Protein AF-C3UV16-F1 (afdb_monomer_lite)

Structure (mmCIF, N/CA/C/O backbone):
data_AF-C3UV16-F1
#
_entry.id   AF-C3UV16-F1
#
loop_
_atom_site.group_PDB
_atom_site.id
_atom_site.type_symbol
_atom_site.label_atom_id
_atom_site.label_alt_id
_atom_site.label_comp_id
_atom_site.label_asym_id
_atom_site.label_entity_id
_atom_site.label_seq_id
_atom_site.pdbx_PDB_ins_code
_atom_site.Cartn_x
_atom_site.Cartn_y
_atom_site.Cartn_z
_atom_site.occupancy
_atom_site.B_iso_or_equiv
_atom_site.auth_seq_id
_atom_site.auth_comp_id
_atom_site.auth_asym_id
_atom_site.auth_atom_id
_atom_site.pdbx_PDB_model_num
ATOM 1 N N . MET A 1 1 ? 0.196 22.080 -15.950 1.00 56.25 1 MET A N 1
ATOM 2 C CA . MET A 1 1 ? 1.119 21.195 -16.689 1.00 56.25 1 MET A CA 1
ATOM 3 C C . MET A 1 1 ? 0.291 19.993 -17.111 1.00 56.25 1 MET A C 1
ATOM 5 O O . MET A 1 1 ? -0.459 19.501 -16.278 1.00 56.25 1 MET A O 1
ATOM 9 N N . GLU A 1 2 ? 0.304 19.622 -18.387 1.00 81.81 2 GLU A N 1
ATOM 10 C CA . GLU A 1 2 ? -0.445 18.456 -18.877 1.00 81.81 2 GLU A CA 1
ATOM 11 C C . GLU A 1 2 ? 0.223 17.173 -18.354 1.00 81.81 2 GLU A C 1
ATOM 13 O O . GLU A 1 2 ? 1.452 17.101 -18.309 1.00 81.81 2 GLU A O 1
ATOM 18 N N . THR A 1 3 ? -0.562 16.207 -17.870 1.00 89.69 3 THR A N 1
ATOM 19 C CA . THR A 1 3 ? -0.026 14.962 -17.295 1.00 89.69 3 THR A CA 1
ATOM 20 C C . THR A 1 3 ? 0.339 13.962 -18.389 1.00 89.69 3 THR A C 1
ATOM 22 O O . THR A 1 3 ? -0.247 13.964 -19.469 1.00 89.69 3 THR A O 1
ATOM 25 N N . LEU A 1 4 ? 1.306 13.083 -18.115 1.00 94.38 4 LEU A N 1
ATOM 26 C CA . LEU A 1 4 ? 1.737 12.049 -19.059 1.00 94.38 4 LEU A CA 1
ATOM 27 C C . LEU A 1 4 ? 1.051 10.711 -18.788 1.00 94.38 4 LEU A C 1
ATOM 29 O O . LEU A 1 4 ? 0.877 10.294 -17.646 1.00 94.38 4 LEU A O 1
ATOM 33 N N . THR A 1 5 ? 0.714 9.977 -19.844 1.00 95.38 5 THR A N 1
ATOM 34 C CA . THR A 1 5 ? 0.135 8.637 -19.700 1.00 95.38 5 THR A CA 1
ATOM 35 C C . THR A 1 5 ? 1.233 7.576 -19.629 1.00 95.38 5 THR A C 1
ATOM 37 O O . THR A 1 5 ? 1.997 7.389 -20.575 1.00 95.38 5 THR A O 1
ATOM 40 N N . VAL A 1 6 ? 1.279 6.833 -18.522 1.00 96.94 6 VAL A N 1
ATOM 41 C CA . VAL A 1 6 ? 2.094 5.615 -18.398 1.00 96.94 6 VAL A CA 1
ATOM 42 C C . VAL A 1 6 ? 1.265 4.428 -18.886 1.00 96.94 6 VAL A C 1
ATOM 44 O O . VAL A 1 6 ? 0.137 4.232 -18.433 1.00 96.94 6 VAL A O 1
ATOM 47 N N . HIS A 1 7 ? 1.803 3.606 -19.786 1.00 96.75 7 HIS A N 1
ATOM 48 C CA . HIS A 1 7 ? 1.115 2.393 -20.233 1.00 96.75 7 HIS A CA 1
ATOM 49 C C . HIS A 1 7 ? 1.039 1.353 -19.107 1.00 96.75 7 HIS A C 1
ATOM 51 O O . HIS A 1 7 ? 1.941 1.251 -18.275 1.00 96.75 7 HIS A O 1
ATOM 57 N N . ALA A 1 8 ? -0.037 0.567 -19.089 1.00 98.31 8 ALA A N 1
ATOM 58 C CA . ALA A 1 8 ? -0.203 -0.493 -18.102 1.00 98.31 8 ALA A CA 1
ATOM 59 C C . ALA A 1 8 ? 0.817 -1.630 -18.329 1.00 98.31 8 ALA A C 1
ATOM 61 O O . ALA A 1 8 ? 1.112 -1.937 -19.487 1.00 98.31 8 ALA A O 1
ATOM 62 N N . PRO A 1 9 ? 1.321 -2.275 -17.261 1.00 98.50 9 PRO A N 1
ATOM 63 C CA . PRO A 1 9 ? 2.224 -3.411 -17.364 1.00 98.50 9 PRO A CA 1
ATOM 64 C C . PRO A 1 9 ? 1.592 -4.535 -18.174 1.00 98.50 9 PRO A C 1
ATOM 66 O O . PRO A 1 9 ? 0.433 -4.890 -17.939 1.00 98.50 9 PRO A O 1
ATOM 69 N N . SER A 1 10 ? 2.357 -5.093 -19.105 1.00 98.25 10 SER A N 1
ATOM 70 C CA . SER A 1 10 ? 1.964 -6.237 -19.922 1.00 98.25 10 SER A CA 1
ATOM 71 C C . SER A 1 10 ? 3.205 -7.002 -20.391 1.00 98.25 10 SER A C 1
ATOM 73 O O . SER A 1 10 ? 4.244 -6.382 -20.622 1.00 98.25 10 SER A O 1
ATOM 75 N N . PRO A 1 11 ? 3.133 -8.325 -20.620 1.00 97.44 11 PRO A N 1
ATOM 76 C CA . PRO A 1 11 ? 4.263 -9.102 -21.131 1.00 97.44 11 PRO A CA 1
ATOM 77 C C . PRO A 1 11 ? 4.886 -8.566 -22.427 1.00 97.44 11 PRO A C 1
ATOM 79 O O . PRO A 1 11 ? 6.054 -8.838 -22.683 1.00 97.44 11 PRO A O 1
ATOM 82 N N . SER A 1 12 ? 4.120 -7.841 -23.249 1.00 96.19 12 SER A N 1
ATOM 83 C CA . SER A 1 12 ? 4.586 -7.233 -24.502 1.00 96.19 12 SER A CA 1
ATOM 84 C C . SER A 1 12 ? 5.302 -5.893 -24.326 1.00 96.19 12 SER A C 1
ATOM 86 O O . SER A 1 12 ? 5.983 -5.455 -25.247 1.00 96.19 12 SER A O 1
ATOM 88 N N . THR A 1 13 ? 5.129 -5.220 -23.186 1.00 96.81 13 THR A N 1
ATOM 89 C CA . THR A 1 13 ? 5.678 -3.872 -22.940 1.00 96.81 13 THR A CA 1
ATOM 90 C C . THR A 1 13 ? 6.635 -3.813 -21.757 1.00 96.81 13 THR A C 1
ATOM 92 O O . THR A 1 13 ? 7.424 -2.877 -21.667 1.00 96.81 13 THR A O 1
ATOM 95 N N . ASN A 1 14 ? 6.562 -4.782 -20.844 1.00 97.69 14 ASN A N 1
ATOM 96 C CA . ASN A 1 14 ? 7.430 -4.843 -19.679 1.00 97.69 14 ASN A CA 1
ATOM 97 C C . ASN A 1 14 ? 8.885 -5.034 -20.103 1.00 97.69 14 ASN A C 1
ATOM 99 O O . ASN A 1 14 ? 9.201 -5.822 -20.998 1.00 97.69 14 ASN A O 1
ATOM 103 N N . LEU A 1 15 ? 9.780 -4.362 -19.387 1.00 98.19 15 LEU A N 1
ATOM 104 C CA . LEU A 1 15 ? 11.208 -4.597 -19.515 1.00 98.19 15 LEU A CA 1
ATOM 105 C C . LEU A 1 15 ? 11.568 -5.991 -18.971 1.00 98.19 15 LEU A C 1
ATOM 107 O O . LEU A 1 15 ? 10.859 -6.527 -18.110 1.00 98.19 15 LEU A O 1
ATOM 111 N N . PRO A 1 16 ? 12.695 -6.580 -19.415 1.00 97.06 16 PRO A N 1
ATOM 112 C CA . PRO A 1 16 ? 13.133 -7.892 -18.936 1.00 97.06 16 PRO A CA 1
ATOM 113 C C . PRO A 1 16 ? 13.337 -7.960 -17.416 1.00 97.06 16 PRO A C 1
ATOM 115 O O . PRO A 1 16 ? 13.213 -9.036 -16.827 1.00 97.06 16 PRO A O 1
ATOM 118 N N . SER A 1 17 ? 13.651 -6.825 -16.784 1.00 97.38 17 SER A N 1
ATOM 119 C CA . SER A 1 17 ? 13.908 -6.718 -15.351 1.00 97.38 17 SER A CA 1
ATOM 120 C C . SER A 1 17 ? 13.529 -5.347 -14.778 1.00 97.38 17 SER A C 1
ATOM 122 O O . SER A 1 17 ? 13.407 -4.351 -15.498 1.00 97.38 17 SER A O 1
ATOM 124 N N . TYR A 1 18 ? 13.375 -5.295 -13.450 1.00 98.00 18 TYR A N 1
ATOM 125 C CA . TYR A 1 18 ? 13.249 -4.049 -12.690 1.00 98.00 18 TYR A CA 1
ATOM 126 C C . TYR A 1 18 ? 14.411 -3.098 -13.018 1.00 98.00 18 TYR A C 1
ATOM 128 O O . TYR A 1 18 ? 15.564 -3.524 -13.105 1.00 98.00 18 TYR A O 1
ATOM 136 N N . GLY A 1 19 ? 14.102 -1.816 -13.222 1.00 96.31 19 GLY A N 1
ATOM 137 C CA . GLY A 1 19 ? 15.091 -0.777 -13.522 1.00 96.31 19 GLY A CA 1
ATOM 138 C C . GLY A 1 19 ? 15.877 -1.009 -14.815 1.00 96.31 19 GLY A C 1
ATOM 139 O O . GLY A 1 19 ? 16.970 -0.464 -14.964 1.00 96.31 19 GLY A O 1
ATOM 140 N N . ASN A 1 20 ? 15.362 -1.849 -15.724 1.00 96.50 20 ASN A N 1
ATOM 141 C CA . ASN A 1 20 ? 16.065 -2.316 -16.923 1.00 96.50 20 ASN A CA 1
ATOM 142 C C . ASN A 1 20 ? 17.423 -2.988 -16.619 1.00 96.50 20 ASN A C 1
ATOM 144 O O . ASN A 1 20 ? 18.331 -2.968 -17.446 1.00 96.50 20 ASN A O 1
ATOM 148 N N . GLY A 1 21 ? 17.619 -3.487 -15.394 1.00 95.50 21 GLY A N 1
ATOM 149 C CA . GLY A 1 21 ? 18.901 -4.004 -14.913 1.00 95.50 21 GLY A CA 1
ATOM 150 C C . GLY A 1 21 ? 19.961 -2.938 -14.606 1.00 95.50 21 GLY A C 1
ATOM 151 O O . GLY A 1 21 ? 21.020 -3.284 -14.093 1.00 95.50 21 GLY A O 1
ATOM 152 N N . ALA A 1 22 ? 19.690 -1.652 -14.857 1.00 94.50 22 ALA A N 1
ATOM 153 C CA . ALA A 1 22 ? 20.601 -0.556 -14.514 1.00 94.50 22 ALA A CA 1
ATOM 154 C C . ALA A 1 22 ? 20.619 -0.257 -13.005 1.00 94.50 22 ALA A C 1
ATOM 156 O O . ALA A 1 22 ? 21.593 0.278 -12.480 1.00 94.50 22 ALA A O 1
ATOM 157 N N . PHE A 1 23 ? 19.536 -0.598 -12.308 1.00 97.19 23 PHE A N 1
ATOM 158 C CA . PHE A 1 23 ? 19.432 -0.556 -10.856 1.00 97.19 23 PHE A CA 1
ATOM 159 C C . PHE A 1 23 ? 18.457 -1.630 -10.373 1.00 97.19 23 PHE A C 1
ATOM 161 O O . PHE A 1 23 ? 17.579 -2.075 -11.111 1.00 97.19 23 PHE A O 1
ATOM 168 N N . SER A 1 24 ? 18.593 -2.028 -9.112 1.00 97.12 24 SER A N 1
ATOM 169 C CA . SER A 1 24 ? 17.719 -3.000 -8.458 1.00 97.12 24 SER A CA 1
ATOM 170 C C . SER A 1 24 ? 17.224 -2.467 -7.119 1.00 97.12 2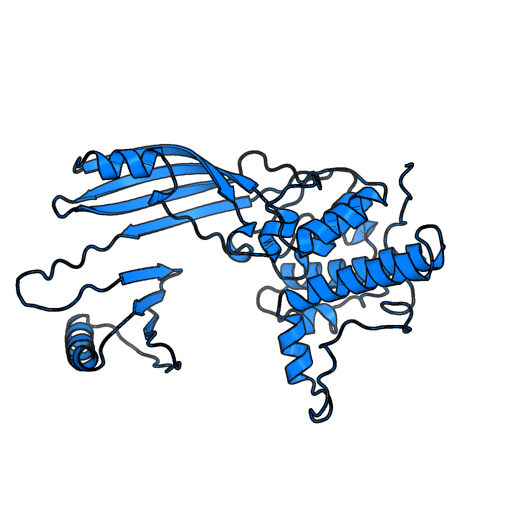4 SER A C 1
ATOM 172 O O . SER A 1 24 ? 17.828 -1.571 -6.521 1.00 97.12 24 SER A O 1
ATOM 174 N N . LEU A 1 25 ? 16.136 -3.044 -6.617 1.00 97.94 25 LEU A N 1
ATOM 175 C CA . LEU A 1 25 ? 15.696 -2.805 -5.251 1.00 97.94 25 LEU A CA 1
ATOM 176 C C . LEU A 1 25 ? 16.490 -3.713 -4.303 1.00 97.94 25 LEU A C 1
ATOM 178 O O . LEU A 1 25 ? 16.396 -4.933 -4.389 1.00 97.94 25 LEU A O 1
ATOM 182 N N . SER A 1 26 ? 17.301 -3.124 -3.427 1.00 97.00 26 SER A N 1
ATOM 183 C CA . SER A 1 26 ? 18.098 -3.845 -2.431 1.00 97.00 26 SER A CA 1
ATOM 184 C C . SER A 1 26 ? 18.344 -2.964 -1.207 1.00 97.00 26 SER A C 1
ATOM 186 O O . SER A 1 26 ? 18.074 -1.761 -1.238 1.00 97.00 26 SER A O 1
ATOM 188 N N . ALA A 1 27 ? 18.858 -3.570 -0.137 1.00 95.00 27 ALA A N 1
ATOM 189 C CA . ALA A 1 27 ? 19.275 -2.850 1.057 1.00 95.00 27 ALA A CA 1
ATOM 190 C C . ALA A 1 27 ? 20.383 -1.827 0.727 1.00 95.00 27 ALA A C 1
ATOM 192 O O . ALA A 1 27 ? 21.184 -2.062 -0.184 1.00 95.00 27 ALA A O 1
ATOM 193 N N . PRO A 1 28 ? 20.441 -0.697 1.454 1.00 91.94 28 PRO A N 1
ATOM 194 C CA . PRO A 1 28 ? 21.435 0.338 1.204 1.00 91.94 28 PRO A CA 1
ATOM 195 C C . PRO A 1 28 ? 22.858 -0.177 1.439 1.00 91.94 28 PRO A C 1
ATOM 197 O O . PRO A 1 28 ? 23.097 -1.037 2.289 1.00 91.94 28 PRO A O 1
ATOM 200 N N . HIS A 1 29 ? 23.815 0.396 0.710 1.00 90.44 29 HIS A N 1
ATOM 201 C CA . HIS A 1 29 ? 25.231 0.189 0.990 1.00 90.44 29 HIS A CA 1
ATOM 202 C C . HIS A 1 29 ? 25.591 0.783 2.360 1.00 90.44 29 HIS A C 1
ATOM 204 O O . HIS A 1 29 ? 25.229 1.922 2.658 1.00 90.44 29 HIS A O 1
ATOM 210 N N . VAL A 1 30 ? 26.326 0.021 3.172 1.00 90.69 30 VAL A N 1
ATOM 211 C CA . VAL A 1 30 ? 26.842 0.462 4.472 1.00 90.69 30 VAL A CA 1
ATOM 212 C C . VAL A 1 30 ? 28.372 0.507 4.382 1.00 90.69 30 VAL A C 1
ATOM 214 O O . VAL A 1 30 ? 28.999 -0.553 4.354 1.00 90.69 30 VAL A O 1
ATOM 217 N N . PRO A 1 31 ? 28.988 1.702 4.303 1.00 87.50 31 PRO A N 1
ATOM 218 C CA . PRO A 1 31 ? 30.439 1.825 4.215 1.00 87.50 31 PRO A CA 1
ATOM 219 C C . PRO A 1 31 ? 31.136 1.173 5.413 1.00 87.50 31 PRO A C 1
ATOM 221 O O . PRO A 1 31 ? 30.748 1.397 6.558 1.00 87.50 31 PRO A O 1
ATOM 224 N N . GLY A 1 32 ? 32.169 0.374 5.145 1.00 87.12 32 GLY A N 1
ATOM 225 C CA . GLY A 1 32 ? 32.931 -0.331 6.181 1.00 87.12 32 GLY A CA 1
ATOM 226 C C . GLY A 1 32 ? 32.255 -1.584 6.749 1.00 87.12 32 GLY A C 1
ATOM 227 O O . GLY A 1 32 ? 32.827 -2.210 7.636 1.00 87.12 32 GLY A O 1
ATOM 228 N N . ALA A 1 33 ? 31.075 -1.967 6.252 1.00 86.25 33 ALA A N 1
ATOM 229 C CA . ALA A 1 33 ? 30.497 -3.275 6.536 1.00 86.25 33 ALA A CA 1
ATOM 230 C C . ALA A 1 33 ? 31.059 -4.352 5.593 1.00 86.25 33 ALA A C 1
ATOM 232 O O . ALA A 1 33 ? 31.441 -4.066 4.455 1.00 86.25 33 ALA A O 1
ATOM 233 N N . ASP A 1 34 ? 31.047 -5.596 6.072 1.00 83.88 34 ASP A N 1
ATOM 234 C CA . ASP A 1 34 ? 31.268 -6.802 5.271 1.00 83.88 34 ASP A CA 1
ATOM 235 C C . ASP A 1 34 ? 30.285 -6.895 4.080 1.00 83.88 34 ASP A C 1
ATOM 237 O O . ASP A 1 34 ? 29.291 -6.156 4.032 1.00 83.88 34 ASP A O 1
ATOM 241 N N . PRO A 1 35 ? 30.521 -7.800 3.104 1.00 91.62 35 PRO A N 1
ATOM 242 C CA . PRO A 1 35 ? 29.638 -7.967 1.954 1.00 91.62 35 PRO A CA 1
ATOM 243 C C . PRO A 1 35 ? 28.159 -8.084 2.337 1.00 91.62 35 PRO A C 1
ATOM 245 O O . PRO A 1 35 ? 27.798 -8.744 3.312 1.00 91.62 35 PRO A O 1
ATOM 248 N N . LEU A 1 36 ? 27.284 -7.468 1.538 1.00 91.50 36 LEU A N 1
ATOM 249 C CA . LEU A 1 36 ? 25.848 -7.471 1.799 1.00 91.50 36 LEU A CA 1
ATOM 250 C C . LEU A 1 36 ? 25.286 -8.900 1.748 1.00 91.50 36 LEU A C 1
ATOM 252 O O . LEU A 1 36 ? 25.244 -9.529 0.691 1.00 91.50 36 LEU A O 1
ATOM 256 N N . LEU A 1 37 ? 24.817 -9.395 2.894 1.00 92.88 37 LEU A N 1
ATOM 257 C CA . LEU A 1 37 ? 24.259 -10.740 3.027 1.00 92.88 37 LEU A CA 1
ATOM 258 C C . LEU A 1 37 ? 22.741 -10.758 2.810 1.00 92.88 37 LEU A C 1
ATOM 260 O O . LEU A 1 37 ? 22.030 -9.806 3.144 1.00 92.88 37 LEU A O 1
ATOM 264 N N . VAL A 1 38 ? 22.223 -11.896 2.337 1.00 92.50 38 VAL A N 1
ATOM 265 C CA . VAL A 1 38 ? 20.790 -12.090 2.047 1.00 92.50 38 VAL A CA 1
ATOM 266 C C . VAL A 1 38 ? 19.887 -11.786 3.246 1.00 92.50 38 VAL A C 1
ATOM 268 O O . VAL A 1 38 ? 18.821 -11.211 3.066 1.00 92.50 38 VAL A O 1
ATOM 271 N N . GLN A 1 39 ? 20.324 -12.070 4.478 1.00 90.81 39 GLN A N 1
ATOM 272 C CA . GLN A 1 39 ? 19.549 -11.793 5.694 1.00 90.81 39 GLN A CA 1
ATOM 273 C C . GLN A 1 39 ? 19.260 -10.291 5.888 1.00 90.81 39 GLN A C 1
ATOM 275 O O . GLN A 1 39 ? 18.186 -9.912 6.371 1.00 90.81 39 GLN A O 1
ATOM 280 N N . VAL A 1 40 ? 20.205 -9.429 5.498 1.00 93.62 40 VAL A N 1
ATOM 281 C CA . VAL A 1 40 ? 20.043 -7.968 5.551 1.00 93.62 40 VAL A CA 1
ATOM 282 C C . VAL A 1 40 ? 19.025 -7.527 4.504 1.00 93.62 40 VAL A C 1
ATOM 284 O O . VAL A 1 40 ? 18.098 -6.780 4.817 1.00 93.62 40 VAL A O 1
ATOM 287 N N . VAL A 1 41 ? 19.144 -8.053 3.281 1.00 95.38 41 VAL A N 1
ATOM 288 C CA . VAL A 1 41 ? 18.211 -7.768 2.182 1.00 95.38 41 VAL A CA 1
ATOM 289 C C . VAL A 1 41 ? 16.800 -8.244 2.531 1.00 95.38 41 VAL A C 1
ATOM 291 O O . VAL A 1 41 ? 15.846 -7.486 2.401 1.00 95.38 41 VAL A O 1
ATOM 294 N N . TYR A 1 42 ? 16.658 -9.453 3.067 1.00 94.94 42 TYR A N 1
ATOM 295 C CA . TYR A 1 42 ? 15.375 -10.012 3.487 1.00 94.94 42 TYR A CA 1
ATOM 296 C C . TYR A 1 42 ? 14.664 -9.103 4.501 1.00 94.94 42 TYR A C 1
ATOM 298 O O . TYR A 1 42 ? 13.491 -8.764 4.343 1.00 94.94 42 TYR A O 1
ATOM 306 N N . SER A 1 43 ? 15.403 -8.628 5.508 1.00 95.38 43 SER A N 1
ATOM 307 C CA . SER A 1 43 ? 14.881 -7.713 6.531 1.00 95.38 43 SER A CA 1
ATOM 308 C C . SER A 1 43 ? 14.508 -6.344 5.952 1.00 95.38 43 SER A C 1
ATOM 310 O O . SER A 1 43 ? 13.500 -5.757 6.346 1.00 95.38 43 SER A O 1
ATOM 312 N N . PHE A 1 44 ? 15.285 -5.845 4.986 1.00 97.44 44 PHE A N 1
ATOM 313 C CA . PHE A 1 44 ? 14.979 -4.611 4.266 1.00 97.44 44 PHE A CA 1
ATOM 314 C C . PHE A 1 44 ? 13.650 -4.714 3.506 1.00 97.44 44 PHE A C 1
ATOM 316 O O . PHE A 1 44 ? 12.809 -3.825 3.655 1.00 97.44 44 PHE A O 1
ATOM 323 N N . PHE A 1 45 ? 13.421 -5.812 2.776 1.00 97.88 45 PHE A N 1
ATOM 324 C CA . PHE A 1 45 ? 12.169 -6.054 2.047 1.00 97.88 45 PHE A CA 1
ATOM 325 C C . PHE A 1 45 ? 10.948 -6.163 2.969 1.00 97.88 45 PHE A C 1
ATOM 327 O O . PHE A 1 45 ? 9.843 -5.841 2.550 1.00 97.88 45 PHE A O 1
ATOM 334 N N . GLN A 1 46 ? 11.127 -6.549 4.233 1.00 96.50 46 GLN A N 1
ATOM 335 C CA . GLN A 1 46 ? 10.042 -6.576 5.217 1.00 96.50 46 GLN A CA 1
ATOM 336 C C . GLN A 1 46 ? 9.746 -5.196 5.841 1.00 96.50 46 GLN A C 1
ATOM 338 O O . GLN A 1 46 ? 8.765 -5.038 6.571 1.00 96.50 46 GLN A O 1
ATOM 343 N N . SER A 1 47 ? 10.589 -4.193 5.579 1.00 95.94 47 SER A N 1
ATOM 344 C CA . SER A 1 47 ? 10.511 -2.864 6.188 1.00 95.94 47 SER A CA 1
ATOM 345 C C . SER A 1 47 ? 9.880 -1.824 5.252 1.00 95.94 47 SER A C 1
ATOM 347 O O . SER A 1 47 ? 10.016 -1.934 4.034 1.00 95.94 47 SER A O 1
ATOM 349 N N . PRO A 1 48 ? 9.278 -0.740 5.782 1.00 95.56 48 PRO A N 1
ATOM 350 C CA . PRO A 1 48 ? 8.769 0.360 4.957 1.00 95.56 48 PRO A CA 1
ATOM 351 C C . PRO A 1 48 ? 9.821 1.042 4.069 1.00 95.56 48 PRO A C 1
ATOM 353 O O . PRO A 1 48 ? 9.466 1.676 3.075 1.00 95.56 48 PRO A O 1
ATOM 356 N N . ASN A 1 49 ? 11.110 0.899 4.400 1.00 95.88 49 ASN A N 1
ATOM 357 C CA . ASN A 1 49 ? 12.203 1.503 3.639 1.00 95.88 49 ASN A CA 1
ATOM 358 C C . ASN A 1 49 ? 12.284 0.961 2.209 1.00 95.88 49 ASN A C 1
ATOM 360 O O . ASN A 1 49 ? 12.716 1.692 1.326 1.00 95.88 49 ASN A O 1
ATOM 364 N N . MET A 1 50 ? 11.836 -0.274 1.951 1.00 97.69 50 MET A N 1
ATOM 365 C CA . MET A 1 50 ? 11.824 -0.817 0.588 1.00 97.69 50 MET A CA 1
ATOM 366 C C . MET A 1 50 ? 10.853 -0.066 -0.328 1.00 97.69 50 MET A C 1
ATOM 368 O O . MET A 1 50 ? 11.176 0.202 -1.484 1.00 97.69 50 MET A O 1
ATOM 372 N N . CYS A 1 51 ? 9.699 0.345 0.206 1.00 97.75 51 CYS A N 1
ATOM 373 C CA . CYS A 1 51 ? 8.709 1.115 -0.538 1.00 97.75 51 CYS A CA 1
ATOM 374 C C . CYS A 1 51 ? 9.237 2.516 -0.834 1.00 97.75 51 CYS A C 1
ATOM 376 O O . CYS A 1 51 ? 9.139 2.987 -1.965 1.00 97.75 51 CYS A O 1
ATOM 378 N N . LEU A 1 52 ? 9.820 3.166 0.178 1.00 96.31 52 LEU A N 1
ATOM 379 C CA . LEU A 1 52 ? 10.426 4.482 0.011 1.00 96.31 52 LEU A CA 1
ATOM 380 C C . LEU A 1 52 ? 11.562 4.437 -1.015 1.00 96.31 52 LEU A C 1
ATOM 382 O O . LEU A 1 52 ? 11.565 5.234 -1.941 1.00 96.31 52 LEU A O 1
ATOM 386 N N . GLN A 1 53 ? 12.473 3.468 -0.899 1.00 97.56 53 GLN A N 1
ATOM 387 C CA . GLN A 1 53 ? 13.609 3.322 -1.806 1.00 97.56 53 GLN A CA 1
ATOM 388 C C . GLN A 1 53 ? 13.165 3.136 -3.261 1.00 97.56 53 GLN A C 1
ATOM 390 O O . GLN A 1 53 ? 13.737 3.757 -4.153 1.00 97.56 53 GLN A O 1
ATOM 395 N N . ALA A 1 54 ? 12.154 2.302 -3.516 1.00 98.25 54 ALA A N 1
ATOM 396 C CA . ALA A 1 54 ? 11.649 2.090 -4.869 1.00 98.25 54 ALA A CA 1
ATOM 397 C C . ALA A 1 54 ? 11.047 3.368 -5.467 1.00 98.25 54 ALA A C 1
ATOM 399 O O . ALA A 1 54 ? 11.311 3.697 -6.622 1.00 98.25 54 ALA A O 1
ATOM 400 N N . LEU A 1 55 ? 10.285 4.119 -4.672 1.00 97.19 55 LEU A N 1
ATOM 401 C CA . LEU A 1 55 ? 9.731 5.402 -5.093 1.00 97.19 55 LEU A CA 1
ATOM 402 C C . LEU A 1 55 ? 10.822 6.455 -5.341 1.00 97.19 55 LEU A C 1
ATOM 404 O O . LEU A 1 55 ? 10.805 7.119 -6.375 1.00 97.19 55 LEU A O 1
ATOM 408 N N . THR A 1 56 ? 11.811 6.555 -4.449 1.00 96.69 56 THR A N 1
ATOM 409 C CA . THR A 1 56 ? 12.974 7.436 -4.619 1.00 96.69 56 THR A CA 1
ATOM 410 C C . THR A 1 56 ? 13.741 7.101 -5.895 1.00 96.69 56 THR A C 1
ATOM 412 O O . THR A 1 56 ? 14.068 8.004 -6.655 1.00 96.69 56 THR A O 1
ATOM 415 N N . GLN A 1 57 ? 13.950 5.816 -6.201 1.00 97.94 57 GLN A N 1
ATOM 416 C CA . GLN A 1 57 ? 14.587 5.398 -7.454 1.00 97.94 57 GLN A CA 1
ATOM 417 C C . GLN A 1 57 ? 13.805 5.851 -8.694 1.00 97.94 57 GLN A C 1
ATOM 419 O O . GLN A 1 57 ? 14.423 6.253 -9.679 1.00 97.94 57 GLN A O 1
ATOM 424 N N . LEU A 1 58 ? 12.467 5.805 -8.666 1.00 97.56 58 LEU A N 1
ATOM 425 C CA . LEU A 1 58 ? 11.646 6.314 -9.769 1.00 97.56 58 LEU A CA 1
ATOM 426 C C . LEU A 1 58 ? 11.795 7.831 -9.922 1.00 97.56 58 LEU A C 1
ATOM 428 O O . LEU A 1 58 ? 12.022 8.307 -11.032 1.00 97.56 58 LEU A O 1
ATOM 432 N N . GLU A 1 59 ? 11.713 8.584 -8.824 1.00 96.44 59 GLU A N 1
ATOM 433 C CA . GLU A 1 59 ? 11.891 10.041 -8.837 1.00 96.44 59 GLU A CA 1
ATOM 434 C C . GLU A 1 59 ? 13.287 10.454 -9.321 1.00 96.44 59 GLU A C 1
ATOM 436 O O . GLU A 1 59 ? 13.407 11.331 -10.179 1.00 96.44 59 GLU A O 1
ATOM 441 N N . ASP A 1 60 ? 14.338 9.797 -8.831 1.00 97.50 60 ASP A N 1
ATOM 442 C CA . ASP A 1 60 ? 15.720 10.057 -9.235 1.00 97.50 60 ASP A CA 1
ATOM 443 C C . ASP A 1 60 ? 15.935 9.742 -10.718 1.00 97.50 60 ASP A C 1
ATOM 445 O O . ASP A 1 60 ? 16.576 10.515 -11.438 1.00 97.50 60 ASP A O 1
ATOM 449 N N . TYR A 1 61 ? 15.363 8.636 -11.204 1.00 97.69 61 TYR A N 1
ATOM 450 C CA . TYR A 1 61 ? 15.443 8.276 -12.616 1.00 97.69 61 TYR A CA 1
ATOM 451 C C . TYR A 1 61 ? 14.720 9.304 -13.493 1.00 97.69 61 TYR A C 1
ATOM 453 O O . TYR A 1 61 ? 15.286 9.763 -14.485 1.00 97.69 61 TYR A O 1
ATOM 461 N N . ILE A 1 62 ? 13.513 9.732 -13.102 1.00 96.88 62 ILE A N 1
ATOM 462 C CA . ILE A 1 62 ? 12.761 10.795 -13.785 1.00 96.88 62 ILE A CA 1
ATOM 463 C C . ILE A 1 62 ? 13.573 12.093 -13.816 1.00 96.88 62 ILE A C 1
ATOM 465 O O . ILE A 1 62 ? 13.701 12.715 -14.871 1.00 96.88 62 ILE A O 1
ATOM 469 N N . LYS A 1 63 ? 14.154 12.494 -12.681 1.00 96.62 63 LYS A N 1
ATOM 470 C CA . LYS A 1 63 ? 14.956 13.717 -12.566 1.00 96.62 63 LYS A CA 1
ATOM 471 C C . LYS A 1 63 ? 16.184 13.686 -13.475 1.00 96.62 63 LYS A C 1
ATOM 473 O O . LYS A 1 63 ? 16.538 14.708 -14.054 1.00 96.62 63 LYS A O 1
ATOM 478 N N . LYS A 1 64 ? 16.829 12.525 -13.604 1.00 97.50 64 LYS A N 1
ATOM 479 C CA . LYS A 1 64 ? 18.044 12.351 -14.408 1.00 97.50 64 LYS A CA 1
ATOM 480 C C . LYS A 1 64 ? 17.767 12.193 -15.905 1.00 97.50 64 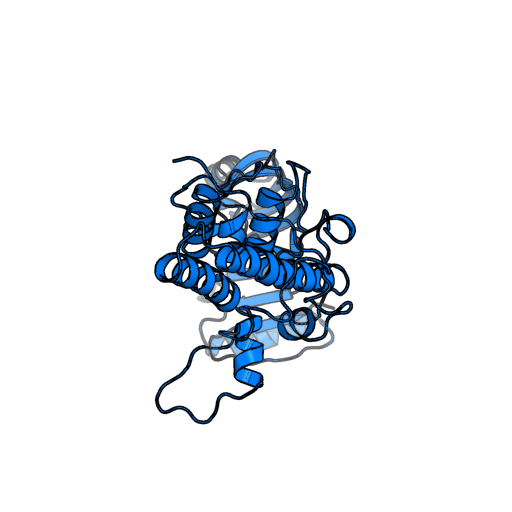LYS A C 1
ATOM 482 O O . LYS A 1 64 ? 18.544 12.691 -16.714 1.00 97.50 64 LYS A O 1
ATOM 487 N N . HIS A 1 65 ? 16.706 11.481 -16.276 1.00 97.06 65 HIS A N 1
ATOM 488 C CA . HIS A 1 65 ? 16.463 11.045 -17.657 1.00 97.06 65 HIS A CA 1
ATOM 489 C C . HIS A 1 65 ? 15.268 11.725 -18.336 1.00 97.06 65 HIS A C 1
ATOM 491 O O . HIS A 1 65 ? 15.068 11.538 -19.537 1.00 97.06 65 HIS A O 1
ATOM 497 N N . GLY A 1 66 ? 14.501 12.524 -17.592 1.00 96.00 66 GLY A N 1
ATOM 498 C CA . GLY A 1 66 ? 13.308 13.215 -18.066 1.00 96.00 66 GLY A CA 1
ATOM 499 C C . GLY A 1 66 ? 12.046 12.356 -17.968 1.00 96.00 66 GLY A C 1
ATOM 500 O O . GLY A 1 66 ? 12.056 11.154 -18.242 1.00 96.00 66 GLY A O 1
ATOM 501 N N . VAL A 1 67 ? 10.932 12.997 -17.599 1.00 93.88 67 VAL A N 1
ATOM 502 C CA . VAL A 1 67 ? 9.629 12.344 -17.373 1.00 93.88 67 VAL A CA 1
ATOM 503 C C . VAL A 1 67 ? 8.955 11.859 -18.667 1.00 93.88 67 VAL A C 1
ATOM 505 O O . VAL A 1 67 ? 8.221 10.877 -18.647 1.00 93.88 67 VAL A O 1
ATOM 508 N N . SER A 1 68 ? 9.237 12.505 -19.803 1.00 94.44 68 SER A N 1
ATOM 509 C CA . SER A 1 68 ? 8.684 12.164 -21.123 1.00 94.44 68 SER A CA 1
ATOM 510 C C . SER A 1 68 ? 9.513 11.138 -21.902 1.00 94.44 68 SER A C 1
ATOM 512 O O . SER A 1 68 ? 9.110 10.725 -22.989 1.00 94.44 68 SER A O 1
ATOM 514 N N . ASN A 1 69 ? 10.666 10.714 -21.375 1.00 97.00 69 ASN A N 1
ATOM 515 C CA . ASN A 1 69 ? 11.504 9.715 -22.028 1.00 97.00 69 ASN A CA 1
ATOM 516 C C . ASN A 1 69 ? 10.765 8.357 -22.072 1.00 97.00 69 ASN A C 1
ATOM 518 O O . ASN A 1 69 ? 10.351 7.863 -21.018 1.00 97.00 69 ASN A O 1
ATOM 522 N N . PRO A 1 70 ? 10.620 7.714 -23.250 1.00 97.12 70 PRO A N 1
ATOM 523 C CA . PRO A 1 70 ? 9.924 6.433 -23.370 1.00 97.12 70 PRO A CA 1
ATOM 524 C C . PRO A 1 70 ? 10.461 5.340 -22.438 1.00 97.12 70 PRO A C 1
ATOM 526 O O . PRO A 1 70 ? 9.677 4.569 -21.883 1.00 97.12 70 PRO A O 1
ATOM 529 N N . LEU A 1 71 ? 11.779 5.299 -22.209 1.00 97.56 71 LEU A N 1
ATOM 530 C CA . LEU A 1 71 ? 12.390 4.338 -21.291 1.00 97.56 71 LEU A CA 1
ATOM 531 C C . LEU A 1 71 ? 12.023 4.636 -19.832 1.00 97.56 71 LEU A C 1
ATOM 533 O O . LEU A 1 71 ? 11.759 3.706 -19.074 1.00 97.56 71 LEU A O 1
ATOM 537 N N . THR A 1 72 ? 11.933 5.913 -19.443 1.00 97.81 72 THR A N 1
ATOM 538 C CA . THR A 1 72 ? 11.439 6.309 -18.113 1.00 97.81 72 THR A CA 1
ATOM 539 C C . THR A 1 72 ? 10.023 5.776 -17.891 1.00 97.81 72 THR A C 1
ATOM 541 O O . THR A 1 72 ? 9.759 5.150 -16.867 1.00 97.81 72 THR A O 1
ATOM 544 N N . LEU A 1 73 ? 9.125 5.936 -18.870 1.00 97.88 73 LEU A N 1
ATOM 545 C CA . LEU A 1 73 ? 7.747 5.434 -18.785 1.00 97.88 73 LEU A CA 1
ATOM 546 C C . LEU A 1 73 ? 7.690 3.897 -18.704 1.00 97.88 73 LEU A C 1
ATOM 548 O O . LEU A 1 73 ? 6.898 3.355 -17.932 1.00 97.88 73 LEU A O 1
ATOM 552 N N . GLN A 1 74 ? 8.542 3.186 -19.453 1.00 97.81 74 GLN A N 1
ATOM 553 C CA . GLN A 1 74 ? 8.658 1.721 -19.379 1.00 97.81 74 GLN A CA 1
ATOM 554 C C . GLN A 1 74 ? 9.209 1.238 -18.034 1.00 97.81 74 GLN A C 1
ATOM 556 O O . GLN A 1 74 ? 8.717 0.242 -17.500 1.00 97.81 74 GLN A O 1
ATOM 561 N N . ILE A 1 75 ? 10.189 1.940 -17.458 1.00 98.38 75 ILE A N 1
ATOM 562 C CA . ILE A 1 75 ? 10.729 1.638 -16.126 1.00 98.38 75 ILE A CA 1
ATOM 563 C C . ILE A 1 75 ? 9.661 1.851 -15.059 1.00 98.38 75 ILE A C 1
ATOM 565 O O . ILE A 1 75 ? 9.482 0.978 -14.217 1.00 98.38 75 ILE A O 1
ATOM 569 N N . ILE A 1 76 ? 8.913 2.956 -15.111 1.00 98.31 76 ILE A N 1
ATOM 570 C CA . ILE A 1 76 ? 7.807 3.203 -14.176 1.00 98.31 76 ILE A CA 1
ATOM 571 C C . ILE A 1 76 ? 6.774 2.081 -14.281 1.00 98.31 76 ILE A C 1
ATOM 573 O O . ILE A 1 76 ? 6.434 1.475 -13.267 1.00 98.31 76 ILE A O 1
ATOM 577 N N . SER A 1 77 ? 6.320 1.766 -15.500 1.00 98.62 77 SER A N 1
ATOM 578 C CA . SER A 1 77 ? 5.354 0.689 -15.731 1.00 98.62 77 SER A CA 1
ATOM 579 C C . SER A 1 77 ? 5.864 -0.641 -15.169 1.00 98.62 77 SER A C 1
ATOM 581 O O . SER A 1 77 ? 5.243 -1.233 -14.284 1.00 98.62 77 SER A O 1
ATOM 583 N N . THR A 1 78 ? 7.059 -1.062 -15.588 1.00 98.69 78 THR A N 1
ATOM 584 C CA . THR A 1 78 ? 7.647 -2.346 -15.189 1.00 98.69 78 THR A CA 1
ATOM 585 C C . THR A 1 78 ? 7.853 -2.422 -13.679 1.00 98.69 78 THR A C 1
ATOM 587 O O . THR A 1 78 ? 7.410 -3.381 -13.052 1.00 98.69 78 THR A O 1
ATOM 590 N N . ASN A 1 79 ? 8.476 -1.412 -13.068 1.00 98.69 79 ASN A N 1
ATOM 591 C CA . ASN A 1 79 ? 8.790 -1.420 -11.642 1.00 98.69 79 ASN A CA 1
ATOM 592 C C . ASN A 1 79 ? 7.519 -1.483 -10.793 1.00 98.69 79 ASN A C 1
ATOM 594 O O . ASN A 1 79 ? 7.445 -2.296 -9.878 1.00 98.69 79 ASN A O 1
ATOM 598 N N . ILE A 1 80 ? 6.491 -0.696 -11.120 1.00 98.69 80 ILE A N 1
ATOM 599 C CA . ILE A 1 80 ? 5.197 -0.775 -10.430 1.00 98.69 80 ILE A CA 1
ATOM 600 C C . ILE A 1 80 ? 4.561 -2.165 -10.635 1.00 98.69 80 ILE A C 1
ATOM 602 O O . ILE A 1 80 ? 4.003 -2.731 -9.695 1.00 98.69 80 ILE A O 1
ATOM 606 N N . GLY A 1 81 ? 4.710 -2.769 -11.820 1.00 98.69 81 GLY A N 1
ATOM 607 C CA . GLY A 1 81 ? 4.281 -4.144 -12.100 1.00 98.69 81 GLY A CA 1
ATOM 608 C C . GLY A 1 81 ? 4.897 -5.194 -11.163 1.00 98.69 81 GLY A C 1
ATOM 609 O O . GLY A 1 81 ? 4.185 -6.091 -10.707 1.00 98.69 81 GLY A O 1
ATOM 610 N N . TYR A 1 82 ? 6.176 -5.052 -10.789 1.00 98.75 82 TYR A N 1
ATOM 611 C CA . TYR A 1 82 ? 6.818 -5.922 -9.787 1.00 98.75 82 TYR A CA 1
ATOM 612 C C . TYR A 1 82 ? 6.108 -5.840 -8.430 1.00 98.75 82 TYR A C 1
ATOM 614 O O . TYR A 1 82 ? 5.839 -6.870 -7.808 1.00 98.75 82 TYR A O 1
ATOM 622 N N . PHE A 1 83 ? 5.749 -4.631 -7.993 1.00 98.81 83 PHE A N 1
ATOM 623 C CA . PHE A 1 83 ? 5.016 -4.419 -6.745 1.00 98.81 83 PHE A CA 1
ATOM 624 C C . PHE A 1 83 ? 3.602 -4.995 -6.796 1.00 98.81 83 PHE A C 1
ATOM 626 O O . PHE A 1 83 ? 3.180 -5.636 -5.836 1.00 98.81 83 PHE A O 1
ATOM 633 N N . CYS A 1 84 ? 2.889 -4.842 -7.915 1.00 98.75 84 CYS A N 1
ATOM 634 C CA . CYS A 1 84 ? 1.582 -5.472 -8.084 1.00 98.75 84 CYS A CA 1
ATOM 635 C C . CYS A 1 84 ? 1.665 -7.004 -8.044 1.00 98.75 84 CYS A C 1
ATOM 637 O O . CYS A 1 84 ? 0.816 -7.647 -7.426 1.00 98.75 84 CYS A O 1
ATOM 639 N N . ASN A 1 85 ? 2.691 -7.598 -8.662 1.00 98.75 85 ASN A N 1
ATOM 640 C CA . ASN A 1 85 ? 2.895 -9.044 -8.617 1.00 98.75 85 ASN A CA 1
ATOM 641 C C . ASN A 1 85 ? 3.196 -9.531 -7.191 1.00 98.75 85 ASN A C 1
ATOM 643 O O . ASN A 1 85 ? 2.614 -10.521 -6.747 1.00 98.75 85 ASN A O 1
ATOM 647 N N . ALA A 1 86 ? 4.061 -8.822 -6.462 1.00 98.69 86 ALA A N 1
ATOM 648 C CA . ALA A 1 86 ? 4.390 -9.147 -5.077 1.00 98.69 86 ALA A CA 1
ATOM 649 C C . ALA A 1 86 ? 3.162 -9.036 -4.160 1.00 98.69 86 ALA A C 1
ATOM 651 O O . ALA A 1 86 ? 2.858 -9.964 -3.413 1.00 98.69 86 ALA A O 1
ATOM 652 N N . ASP A 1 87 ? 2.401 -7.944 -4.266 1.00 98.62 87 ASP A N 1
ATOM 653 C CA . ASP A 1 87 ? 1.202 -7.723 -3.454 1.00 98.62 87 ASP A CA 1
ATOM 654 C C . ASP A 1 87 ? 0.117 -8.767 -3.730 1.00 98.62 87 ASP A C 1
ATOM 656 O O . ASP A 1 87 ? -0.464 -9.314 -2.795 1.00 98.62 87 ASP A O 1
ATOM 660 N N . ARG A 1 88 ? -0.074 -9.145 -5.002 1.00 98.38 88 ARG A N 1
ATOM 661 C CA . ARG A 1 88 ? -0.947 -10.262 -5.383 1.00 98.38 88 ARG A CA 1
ATOM 662 C C . ARG A 1 88 ? -0.567 -11.549 -4.654 1.00 98.38 88 ARG A C 1
ATOM 664 O O . ARG A 1 88 ? -1.443 -12.238 -4.141 1.00 98.38 88 ARG A O 1
ATOM 671 N N . ASN A 1 89 ? 0.722 -11.874 -4.579 1.00 98.19 89 ASN A N 1
ATOM 672 C CA . ASN A 1 89 ? 1.182 -13.073 -3.876 1.00 98.19 89 ASN A CA 1
ATOM 673 C C . ASN A 1 89 ? 0.988 -12.959 -2.358 1.00 98.19 89 ASN A C 1
ATOM 675 O O . ASN A 1 89 ? 0.608 -13.942 -1.733 1.00 98.19 89 ASN A O 1
ATOM 679 N N . LEU A 1 90 ? 1.152 -11.769 -1.773 1.00 97.31 90 LEU A N 1
ATOM 680 C CA . LEU A 1 90 ? 0.856 -11.527 -0.355 1.00 97.31 90 LEU A CA 1
ATOM 681 C C . LEU A 1 90 ? -0.637 -11.674 -0.027 1.00 97.31 90 LEU A C 1
ATOM 683 O O . LEU A 1 90 ? -0.979 -12.123 1.065 1.00 97.31 90 LEU A O 1
ATOM 687 N N . VAL A 1 91 ? -1.530 -11.323 -0.959 1.00 95.62 91 VAL A N 1
ATOM 688 C CA . VAL A 1 91 ? -2.974 -11.560 -0.803 1.00 95.62 91 VAL A CA 1
ATOM 689 C C . VAL A 1 91 ? -3.307 -13.047 -0.935 1.00 95.62 91 VAL A C 1
ATOM 691 O O . VAL A 1 91 ? -4.071 -13.574 -0.130 1.00 95.62 91 VAL A O 1
ATOM 694 N N . LEU A 1 92 ? -2.747 -13.729 -1.939 1.00 95.56 92 LEU A N 1
ATOM 695 C CA . LEU A 1 92 ? -3.030 -15.144 -2.212 1.00 95.56 92 LEU A CA 1
ATOM 696 C C . LEU A 1 92 ? -2.411 -16.097 -1.182 1.00 95.56 92 LEU A C 1
ATOM 698 O O . LEU A 1 92 ? -2.944 -17.183 -0.958 1.00 95.56 92 LEU A O 1
ATOM 702 N N . HIS A 1 93 ? -1.308 -15.699 -0.548 1.00 95.94 93 HIS A N 1
ATOM 703 C CA . HIS A 1 93 ? -0.554 -16.528 0.388 1.00 95.94 93 HIS A CA 1
ATOM 704 C C . HIS A 1 93 ? -0.282 -15.773 1.699 1.00 95.94 93 HIS A C 1
ATOM 706 O O . HIS A 1 93 ? 0.848 -15.352 1.954 1.00 95.94 93 HIS A O 1
ATOM 712 N N . PRO A 1 94 ? -1.297 -15.589 2.563 1.00 93.06 94 PRO A N 1
ATOM 713 C CA . PRO A 1 94 ? -1.106 -14.913 3.840 1.00 93.06 94 PRO A CA 1
ATOM 714 C C . PRO A 1 94 ? -0.002 -15.574 4.681 1.00 93.06 94 PRO A C 1
ATOM 716 O O . PRO A 1 94 ? 0.011 -16.790 4.856 1.00 93.06 94 PRO A O 1
ATOM 719 N N . GLY A 1 95 ? 0.910 -14.764 5.225 1.00 91.50 95 GLY A N 1
ATOM 720 C CA . GLY A 1 95 ? 1.991 -15.216 6.110 1.00 91.50 95 GLY A CA 1
ATOM 721 C C . GLY A 1 95 ? 3.351 -15.429 5.440 1.00 91.50 95 GLY A C 1
ATOM 722 O O . GLY A 1 95 ? 4.343 -15.543 6.159 1.00 91.50 95 GLY A O 1
ATOM 723 N N . ILE A 1 96 ? 3.437 -15.423 4.103 1.00 96.50 96 ILE A N 1
ATOM 724 C CA . ILE A 1 96 ? 4.742 -15.397 3.423 1.00 96.50 96 ILE A CA 1
ATOM 725 C C . ILE A 1 96 ? 5.430 -14.042 3.623 1.00 96.50 96 ILE A C 1
ATOM 727 O O . ILE A 1 96 ? 4.776 -13.019 3.855 1.00 96.50 96 ILE A O 1
ATOM 731 N N . SER A 1 97 ? 6.757 -14.023 3.514 1.00 97.81 97 SER A N 1
ATOM 732 C CA . SER A 1 97 ? 7.508 -12.775 3.601 1.00 97.81 97 SER A CA 1
ATOM 733 C C . SER A 1 97 ? 7.367 -11.932 2.338 1.00 97.81 97 SER A C 1
ATOM 735 O O . SER A 1 97 ? 7.090 -12.433 1.245 1.00 97.81 97 SER A O 1
ATOM 737 N N . VAL A 1 98 ? 7.619 -10.631 2.476 1.00 98.00 98 VAL A N 1
ATOM 738 C CA . VAL A 1 98 ? 7.644 -9.719 1.324 1.00 98.00 98 VAL A CA 1
ATOM 739 C C . VAL A 1 98 ? 8.788 -10.073 0.376 1.00 98.00 98 VAL A C 1
ATOM 741 O O . VAL A 1 98 ? 8.626 -9.971 -0.837 1.00 98.00 98 VAL A O 1
ATOM 744 N N . TYR A 1 99 ? 9.928 -10.527 0.907 1.00 98.31 99 TYR A N 1
ATOM 745 C CA . TYR A 1 99 ? 11.063 -10.948 0.089 1.00 98.31 99 TYR A CA 1
ATOM 746 C C . TYR A 1 99 ? 10.684 -12.125 -0.818 1.00 98.31 99 TYR A C 1
ATOM 748 O O . TYR A 1 99 ? 10.924 -12.059 -2.024 1.00 98.31 99 TYR A O 1
ATOM 756 N N . ASP A 1 100 ? 10.027 -13.149 -0.270 1.00 98.00 100 ASP A N 1
ATOM 757 C CA . ASP A 1 100 ? 9.633 -14.333 -1.039 1.00 98.00 100 ASP A CA 1
ATOM 758 C C . ASP A 1 100 ? 8.557 -13.999 -2.072 1.00 98.00 100 ASP A C 1
ATOM 760 O O . ASP A 1 100 ? 8.661 -14.393 -3.235 1.00 98.00 100 ASP A O 1
ATOM 764 N N . ALA A 1 101 ? 7.559 -13.203 -1.672 1.00 98.31 101 ALA A N 1
ATOM 765 C CA . ALA A 1 101 ? 6.511 -12.724 -2.566 1.00 98.31 101 ALA A CA 1
ATOM 766 C C . ALA A 1 101 ? 7.068 -11.881 -3.726 1.00 98.31 101 ALA A C 1
ATOM 768 O O . ALA A 1 101 ? 6.519 -11.905 -4.825 1.00 98.31 101 ALA A O 1
ATOM 769 N N . TYR A 1 102 ? 8.149 -11.133 -3.500 1.00 98.50 102 TYR A N 1
ATOM 770 C CA . TYR A 1 102 ? 8.755 -10.278 -4.517 1.00 98.50 102 TYR A CA 1
ATOM 771 C C . TYR A 1 102 ? 9.670 -11.050 -5.480 1.00 98.50 102 TYR A C 1
ATOM 773 O O . TYR A 1 102 ? 9.656 -10.782 -6.681 1.00 98.50 102 TYR A O 1
ATOM 781 N N . HIS A 1 103 ? 10.452 -12.014 -4.981 1.00 98.12 103 HIS A N 1
ATOM 782 C CA . HIS A 1 103 ? 11.501 -12.677 -5.771 1.00 98.12 103 HIS A CA 1
ATOM 783 C C . HIS A 1 103 ? 11.092 -14.035 -6.350 1.00 98.12 103 HIS A C 1
ATOM 785 O O . HIS A 1 103 ? 11.559 -14.392 -7.430 1.00 98.12 103 HIS A O 1
ATOM 791 N N . PHE A 1 104 ? 10.228 -14.790 -5.666 1.00 97.62 104 PHE A N 1
ATOM 792 C CA . PHE A 1 104 ? 9.924 -16.189 -6.010 1.00 97.62 104 PHE A CA 1
ATOM 793 C C . PHE A 1 104 ? 8.466 -16.421 -6.423 1.00 97.62 104 PHE A C 1
ATOM 795 O O . PHE A 1 104 ? 8.030 -17.562 -6.589 1.00 97.62 104 PHE A O 1
ATOM 802 N N . ALA A 1 105 ? 7.711 -15.340 -6.621 1.00 96.75 105 ALA A N 1
ATOM 803 C CA . ALA A 1 105 ? 6.337 -15.384 -7.093 1.00 96.75 105 ALA A CA 1
ATOM 804 C C . ALA A 1 105 ? 6.179 -16.083 -8.451 1.00 96.75 105 ALA A C 1
ATOM 806 O O . ALA A 1 105 ? 7.026 -15.989 -9.345 1.00 96.75 105 ALA A O 1
ATOM 807 N N . LYS A 1 106 ? 5.015 -16.719 -8.628 1.00 92.44 106 LYS A N 1
ATOM 808 C CA . LYS A 1 106 ? 4.537 -17.212 -9.923 1.00 92.44 106 LYS A CA 1
ATOM 809 C C . LYS A 1 106 ? 3.233 -16.487 -10.308 1.00 92.44 106 LYS A C 1
ATOM 811 O O . LYS A 1 106 ? 2.313 -16.424 -9.490 1.00 92.44 106 LYS A O 1
ATOM 816 N N . PRO A 1 107 ? 3.109 -15.970 -11.545 1.00 95.25 107 PRO A N 1
ATOM 817 C CA . PRO A 1 107 ? 4.131 -15.936 -12.595 1.00 95.25 107 PRO A CA 1
ATOM 818 C C . PRO A 1 107 ? 5.280 -14.965 -12.264 1.00 95.25 107 PRO A C 1
ATOM 820 O O . PRO A 1 107 ? 5.199 -14.183 -11.314 1.00 95.25 107 PRO A O 1
ATOM 823 N N . ALA A 1 108 ? 6.352 -15.031 -13.061 1.00 97.31 108 ALA A N 1
ATOM 824 C CA . ALA A 1 108 ? 7.486 -14.120 -12.933 1.00 97.31 108 ALA A CA 1
ATOM 825 C C . ALA A 1 108 ? 7.025 -12.652 -13.059 1.00 97.31 108 ALA A C 1
ATOM 827 O O . ALA A 1 108 ? 6.186 -12.358 -13.914 1.00 97.31 108 ALA A O 1
ATOM 828 N N . PRO A 1 109 ? 7.586 -11.716 -12.276 1.00 97.31 109 PRO A N 1
ATOM 829 C CA . PRO A 1 109 ? 7.119 -10.328 -12.240 1.00 97.31 109 PRO A CA 1
ATOM 830 C C . PRO A 1 109 ? 7.250 -9.589 -13.583 1.00 97.31 109 PRO A C 1
ATOM 832 O O . PRO A 1 109 ? 6.394 -8.773 -13.909 1.00 97.31 109 PRO A O 1
ATOM 835 N N . SER A 1 110 ? 8.236 -9.927 -14.422 1.00 96.81 110 SER A N 1
ATOM 836 C CA . SER A 1 110 ? 8.354 -9.374 -15.784 1.00 96.81 110 SER A CA 1
ATOM 837 C C . SER A 1 110 ? 7.202 -9.786 -16.714 1.00 96.81 110 SER A C 1
ATOM 839 O O . SER A 1 110 ? 6.954 -9.141 -17.730 1.00 96.81 110 SER A O 1
ATOM 841 N N . ARG A 1 111 ? 6.441 -10.828 -16.360 1.00 97.81 111 ARG A N 1
ATOM 842 C CA . ARG A 1 111 ? 5.242 -11.288 -17.078 1.00 97.81 111 ARG A CA 1
ATOM 843 C C . ARG A 1 111 ? 3.944 -10.722 -16.496 1.00 97.81 111 ARG A C 1
ATOM 845 O O . ARG A 1 111 ? 2.874 -11.161 -16.907 1.00 97.81 111 ARG A O 1
ATOM 852 N N . TYR A 1 112 ? 4.012 -9.797 -15.541 1.00 98.56 112 TYR A N 1
ATOM 853 C CA . TYR A 1 112 ? 2.812 -9.233 -14.936 1.00 98.56 112 TYR A CA 1
ATOM 854 C C . TYR A 1 112 ? 1.987 -8.453 -15.972 1.00 98.56 112 TYR A C 1
ATOM 856 O O . TYR A 1 112 ? 2.499 -7.547 -16.632 1.00 98.56 112 TYR A O 1
ATOM 864 N N . ASP A 1 113 ? 0.708 -8.805 -16.099 1.00 98.62 113 ASP A N 1
ATOM 865 C CA . ASP A 1 113 ? -0.274 -8.099 -16.920 1.00 98.62 113 ASP A CA 1
ATOM 866 C C . ASP A 1 113 ? -1.319 -7.450 -16.016 1.00 98.62 113 ASP A C 1
ATOM 868 O O . ASP A 1 113 ? -2.150 -8.128 -15.411 1.00 98.62 113 ASP A O 1
ATOM 872 N N . TYR A 1 114 ? -1.322 -6.123 -15.941 1.00 98.69 114 TYR A N 1
ATOM 873 C CA . TYR A 1 114 ? -2.275 -5.418 -15.095 1.00 98.69 114 TYR A CA 1
ATOM 874 C C . TYR A 1 114 ? -3.725 -5.681 -15.516 1.00 98.69 114 TYR A C 1
ATOM 876 O O . TYR A 1 114 ? -4.602 -5.802 -14.660 1.00 98.69 114 TYR A O 1
ATOM 884 N N . ARG A 1 115 ? -4.014 -5.784 -16.818 1.00 97.69 115 ARG A N 1
ATOM 885 C CA . ARG A 1 115 ? -5.398 -5.893 -17.301 1.00 97.69 115 ARG A CA 1
ATOM 886 C C . ARG A 1 115 ? -6.040 -7.214 -16.890 1.00 97.69 115 ARG A C 1
ATOM 888 O O . ARG A 1 115 ? -7.201 -7.195 -16.490 1.00 97.69 115 ARG A O 1
ATOM 895 N N . SER A 1 116 ? -5.286 -8.312 -16.904 1.00 97.38 116 SER A N 1
ATOM 896 C CA . SER A 1 116 ? -5.782 -9.637 -16.511 1.00 97.38 116 SER A CA 1
ATOM 897 C C . SER A 1 116 ? -5.485 -10.025 -15.057 1.00 97.38 116 SER A C 1
ATOM 899 O O . SER A 1 116 ? -6.203 -10.853 -14.499 1.00 97.38 116 SER A O 1
ATOM 901 N N . MET A 1 117 ? -4.466 -9.438 -14.415 1.00 98.25 117 MET A N 1
ATOM 902 C CA . MET A 1 117 ? -3.997 -9.876 -13.092 1.00 98.25 117 MET A CA 1
ATOM 903 C C . MET A 1 117 ? -4.267 -8.895 -11.943 1.00 98.25 117 MET A C 1
ATOM 905 O O . MET A 1 117 ? -4.032 -9.269 -10.790 1.00 98.25 117 MET A O 1
ATOM 909 N N . ASN A 1 118 ? -4.745 -7.668 -12.203 1.00 97.56 118 ASN A N 1
ATOM 910 C CA . ASN A 1 118 ? -5.026 -6.714 -11.122 1.00 97.56 118 ASN A CA 1
ATOM 911 C C . ASN A 1 118 ? -6.056 -7.270 -10.125 1.00 97.56 118 ASN A C 1
ATOM 913 O O . ASN A 1 118 ? -7.099 -7.800 -10.506 1.00 97.56 118 ASN A O 1
ATOM 917 N N . MET A 1 119 ? -5.785 -7.096 -8.831 1.00 96.31 119 MET A N 1
ATOM 918 C CA . MET A 1 119 ? -6.685 -7.523 -7.761 1.00 96.31 119 MET A CA 1
ATOM 919 C C . MET A 1 119 ? -7.523 -6.356 -7.247 1.00 96.31 119 MET A C 1
ATOM 921 O O . MET A 1 119 ? -7.073 -5.213 -7.201 1.00 96.31 119 MET A O 1
ATOM 925 N N . LYS A 1 120 ? -8.767 -6.633 -6.842 1.00 94.62 120 LYS A N 1
ATOM 926 C CA . LYS A 1 120 ? -9.586 -5.654 -6.106 1.00 94.62 120 LYS A CA 1
ATOM 927 C C . LYS A 1 120 ? -9.116 -5.480 -4.664 1.00 94.62 120 LYS A C 1
ATOM 929 O O . LYS A 1 120 ? -9.313 -4.419 -4.088 1.00 94.62 120 LYS A O 1
ATOM 934 N N . GLN A 1 121 ? -8.522 -6.516 -4.086 1.00 94.38 121 GLN A N 1
ATOM 935 C CA . GLN A 1 121 ? -7.993 -6.496 -2.731 1.00 94.38 121 GLN A CA 1
ATOM 936 C C . GLN A 1 121 ? -6.489 -6.224 -2.760 1.00 94.38 121 GLN A C 1
ATOM 938 O O . GLN A 1 121 ? -5.768 -6.883 -3.505 1.00 94.38 121 GLN A O 1
ATOM 943 N N . MET A 1 122 ? -6.043 -5.290 -1.926 1.00 95.19 122 MET A N 1
ATOM 944 C CA . MET A 1 122 ? -4.636 -5.026 -1.635 1.00 95.19 122 MET A CA 1
ATOM 945 C C . MET A 1 122 ? -4.228 -5.710 -0.330 1.00 95.19 122 MET A C 1
ATOM 947 O O . MET A 1 122 ? -5.058 -5.919 0.565 1.00 95.19 122 MET A O 1
ATOM 951 N N . SER A 1 123 ? -2.945 -6.048 -0.202 1.00 95.19 123 SER A N 1
ATOM 952 C CA . SER A 1 123 ? -2.455 -6.809 0.949 1.00 95.19 123 SER A CA 1
ATOM 953 C C . SER A 1 123 ? -2.453 -6.012 2.254 1.00 95.19 123 SER A C 1
ATOM 955 O O . SER A 1 123 ? -2.654 -6.606 3.306 1.00 95.19 123 SER A O 1
ATOM 957 N N . GLY A 1 124 ? -2.241 -4.692 2.214 1.00 92.75 124 GLY A N 1
ATOM 958 C CA . GLY A 1 124 ? -1.998 -3.849 3.393 1.00 92.75 124 GLY A CA 1
ATOM 959 C C . GLY A 1 124 ? -0.531 -3.828 3.855 1.00 92.75 124 GLY A C 1
ATOM 960 O O . GLY A 1 124 ? -0.179 -3.046 4.735 1.00 92.75 124 GLY A O 1
ATOM 961 N N . ASN A 1 125 ? 0.339 -4.639 3.241 1.00 95.56 125 ASN A N 1
ATOM 962 C CA . ASN A 1 125 ? 1.769 -4.717 3.543 1.00 95.56 125 ASN A CA 1
ATOM 963 C C . ASN A 1 125 ? 2.560 -3.554 2.903 1.00 95.56 125 ASN A C 1
ATOM 965 O O . ASN A 1 125 ? 1.991 -2.702 2.218 1.00 95.56 125 ASN A O 1
ATOM 969 N N . VAL A 1 126 ? 3.885 -3.530 3.086 1.00 96.44 126 VAL A N 1
ATOM 970 C CA . VAL A 1 126 ? 4.794 -2.465 2.614 1.00 96.44 126 VAL A CA 1
ATOM 971 C C . VAL A 1 126 ? 4.769 -2.239 1.095 1.00 96.44 126 VAL A C 1
ATOM 973 O O . VAL A 1 126 ? 5.169 -1.176 0.643 1.00 96.44 126 VAL A O 1
ATOM 976 N N . THR A 1 127 ? 4.256 -3.182 0.303 1.00 98.00 127 THR A N 1
ATOM 977 C CA . THR A 1 127 ? 4.055 -3.061 -1.154 1.00 98.00 127 THR A CA 1
ATOM 978 C C . THR A 1 127 ? 2.840 -2.214 -1.544 1.00 98.00 127 THR A C 1
ATOM 980 O O . THR A 1 127 ? 2.797 -1.654 -2.640 1.00 98.00 127 THR A O 1
ATOM 983 N N . THR A 1 128 ? 1.860 -2.097 -0.646 1.00 96.44 128 THR A N 1
ATOM 984 C CA . THR A 1 128 ? 0.537 -1.511 -0.916 1.00 96.44 128 THR A CA 1
ATOM 985 C C . THR A 1 128 ? 0.575 -0.075 -1.444 1.00 96.44 128 THR A C 1
ATOM 987 O O . THR A 1 128 ? -0.182 0.204 -2.367 1.00 96.44 128 THR A O 1
ATOM 990 N N . PRO A 1 129 ? 1.427 0.850 -0.953 1.00 95.50 129 PRO A N 1
ATOM 991 C CA . PRO A 1 129 ? 1.401 2.233 -1.435 1.00 95.50 129 PRO A CA 1
ATOM 992 C C . PRO A 1 129 ? 1.713 2.360 -2.936 1.00 95.50 129 PRO A C 1
ATOM 994 O O . PRO A 1 129 ? 1.072 3.137 -3.640 1.00 95.50 129 PRO A O 1
ATOM 997 N N . ILE A 1 130 ? 2.641 1.550 -3.457 1.00 97.69 130 ILE A N 1
ATOM 998 C CA . ILE A 1 130 ? 2.968 1.532 -4.893 1.00 97.69 130 ILE A CA 1
ATOM 999 C C . ILE A 1 130 ? 1.854 0.851 -5.701 1.00 97.69 130 ILE A C 1
ATOM 1001 O O . ILE A 1 130 ? 1.522 1.289 -6.801 1.00 97.69 130 ILE A O 1
ATOM 1005 N N . VAL A 1 131 ? 1.211 -0.181 -5.150 1.00 98.19 131 VAL A N 1
ATOM 1006 C CA . VAL A 1 131 ? 0.031 -0.800 -5.780 1.00 98.19 131 VAL A CA 1
ATOM 1007 C C . VAL A 1 131 ? -1.157 0.160 -5.812 1.00 98.19 131 VAL A C 1
ATOM 1009 O O . VAL A 1 131 ? -1.889 0.210 -6.801 1.00 98.19 131 VAL A O 1
ATOM 1012 N N . ALA A 1 132 ? -1.308 0.994 -4.786 1.00 95.06 132 ALA A N 1
ATOM 1013 C CA . ALA A 1 132 ? -2.327 2.026 -4.753 1.00 95.06 132 ALA A CA 1
ATOM 1014 C C . ALA A 1 132 ? -2.116 3.057 -5.882 1.00 95.06 132 ALA A C 1
ATOM 1016 O O . ALA A 1 132 ? -3.088 3.445 -6.537 1.00 95.06 132 ALA A O 1
ATOM 1017 N N . LEU A 1 133 ? -0.860 3.421 -6.183 1.00 95.38 133 LEU A N 1
ATOM 1018 C CA . LEU A 1 133 ? -0.486 4.199 -7.375 1.00 95.38 133 LEU A CA 1
ATOM 1019 C C . LEU A 1 133 ? -0.816 3.469 -8.681 1.00 95.38 133 LEU A C 1
ATOM 1021 O O . LEU A 1 133 ? -1.387 4.070 -9.586 1.00 95.38 133 LEU A O 1
ATOM 1025 N N . ALA A 1 134 ? -0.556 2.165 -8.775 1.00 97.81 134 ALA A N 1
ATOM 1026 C CA . ALA A 1 134 ? -0.928 1.376 -9.953 1.00 97.81 134 ALA A CA 1
ATOM 1027 C C . ALA A 1 134 ? -2.439 1.435 -10.249 1.00 97.81 134 ALA A C 1
ATOM 1029 O O . ALA A 1 134 ? -2.867 1.524 -11.401 1.00 97.81 134 ALA A O 1
ATOM 1030 N N . HIS A 1 135 ? -3.274 1.391 -9.208 1.00 96.69 135 HIS A N 1
ATOM 1031 C CA . HIS A 1 135 ? -4.726 1.515 -9.344 1.00 96.69 135 HIS A CA 1
ATOM 1032 C C . HIS A 1 135 ? -5.192 2.909 -9.760 1.00 96.69 135 HIS A C 1
ATOM 1034 O O . HIS A 1 135 ? -6.184 3.010 -10.477 1.00 96.69 135 HIS A O 1
ATOM 1040 N N . TYR A 1 136 ? -4.452 3.957 -9.419 1.00 94.62 136 TYR A N 1
ATOM 1041 C CA . TYR A 1 136 ? -4.716 5.291 -9.947 1.00 94.62 136 TYR A CA 1
ATOM 1042 C C . TYR A 1 136 ? -4.400 5.393 -11.433 1.00 94.62 136 TYR A C 1
ATOM 1044 O O . TYR A 1 136 ? -5.247 5.818 -12.217 1.00 94.62 136 TYR A O 1
ATOM 1052 N N . LEU A 1 137 ? -3.206 4.945 -11.825 1.00 95.75 137 LEU A N 1
ATOM 1053 C CA . LEU A 1 137 ? -2.732 5.030 -13.206 1.00 95.75 137 LEU A CA 1
ATOM 1054 C C . LEU A 1 137 ? -3.598 4.196 -14.160 1.00 95.75 137 LEU A C 1
ATOM 1056 O O . LEU A 1 137 ? -3.906 4.628 -15.268 1.00 95.75 137 LEU A O 1
ATOM 1060 N N . TRP A 1 138 ? -4.004 2.992 -13.741 1.00 98.00 138 TRP A N 1
ATOM 1061 C CA . TRP A 1 138 ? -4.579 2.002 -14.664 1.00 98.00 138 TRP A CA 1
ATOM 1062 C C . TRP A 1 138 ? -5.911 1.400 -14.222 1.00 98.00 138 TRP A C 1
ATOM 1064 O O . TRP A 1 138 ? -6.545 0.687 -15.007 1.00 98.00 138 TRP A O 1
ATOM 1074 N N . GLY A 1 139 ? -6.356 1.672 -12.995 1.00 95.62 139 GLY A N 1
ATOM 1075 C CA . GLY A 1 139 ? -7.550 1.067 -12.401 1.00 95.62 139 GLY A CA 1
ATOM 1076 C C . GLY A 1 139 ? -8.866 1.715 -12.818 1.00 95.62 139 GLY A C 1
ATOM 1077 O O . GLY A 1 139 ? -9.918 1.187 -12.469 1.00 95.62 139 GLY A O 1
ATOM 1078 N N . ASN A 1 140 ? -8.824 2.814 -13.579 1.00 94.94 140 ASN A N 1
ATOM 1079 C CA . ASN A 1 140 ? -9.992 3.474 -14.171 1.00 94.94 140 ASN A CA 1
ATOM 1080 C C . ASN A 1 140 ? -11.095 3.854 -13.161 1.00 94.94 140 ASN A C 1
ATOM 1082 O O . ASN A 1 140 ? -12.272 3.853 -13.515 1.00 94.94 140 ASN A O 1
ATOM 1086 N N . GLY A 1 141 ? -10.731 4.183 -11.919 1.00 91.06 141 GLY A N 1
ATOM 1087 C CA . GLY A 1 141 ? -11.689 4.546 -10.869 1.00 91.06 141 GLY A CA 1
ATOM 1088 C C . GLY A 1 141 ? -12.365 3.359 -10.173 1.00 91.06 141 GLY A C 1
ATOM 1089 O O . GLY A 1 141 ? -13.248 3.562 -9.346 1.00 91.06 141 GLY A O 1
ATOM 1090 N N . ALA A 1 142 ? -11.982 2.118 -10.495 1.00 93.12 142 ALA A N 1
ATOM 1091 C CA . ALA A 1 142 ? -12.577 0.936 -9.883 1.00 93.12 142 ALA A CA 1
ATOM 1092 C C . ALA A 1 142 ? -12.232 0.832 -8.390 1.00 93.12 142 ALA A C 1
ATOM 1094 O O . ALA A 1 142 ? -11.058 0.894 -8.015 1.00 93.12 142 ALA A O 1
ATOM 1095 N N . GLU A 1 143 ? -13.260 0.599 -7.573 1.00 91.12 143 GLU A N 1
ATOM 1096 C CA . GLU A 1 143 ? -13.150 0.403 -6.127 1.00 91.12 143 GLU A CA 1
ATOM 1097 C C . GLU A 1 143 ? -12.175 -0.728 -5.768 1.00 91.12 143 GLU A C 1
ATOM 1099 O O . GLU A 1 143 ? -12.128 -1.784 -6.417 1.00 91.12 143 GLU A O 1
ATOM 1104 N N . ARG A 1 144 ? -11.400 -0.490 -4.706 1.00 92.06 144 ARG A N 1
ATOM 1105 C CA . ARG A 1 144 ? -10.465 -1.441 -4.109 1.00 92.06 144 ARG A CA 1
ATOM 1106 C C . ARG A 1 144 ? -10.796 -1.661 -2.640 1.00 92.06 144 ARG A C 1
ATOM 1108 O O . ARG A 1 144 ? -11.565 -0.932 -2.027 1.00 92.06 144 ARG A O 1
ATOM 1115 N N . SER A 1 145 ? -10.196 -2.686 -2.059 1.00 90.31 145 SER A N 1
ATOM 1116 C CA . SER A 1 145 ? -10.368 -3.019 -0.649 1.00 90.31 145 SER A CA 1
ATOM 1117 C C . SER A 1 145 ? -9.043 -3.392 -0.014 1.00 90.31 145 SER A C 1
ATOM 1119 O O . SER A 1 145 ? -8.118 -3.842 -0.688 1.00 90.31 145 SER A O 1
ATOM 1121 N N . VAL A 1 146 ? -8.952 -3.224 1.298 1.00 88.25 146 VAL A N 1
ATOM 1122 C CA . VAL A 1 146 ? -7.836 -3.730 2.093 1.00 88.25 146 VAL A CA 1
ATOM 1123 C C . VAL A 1 146 ? -8.393 -4.374 3.351 1.00 88.25 146 VAL A C 1
ATOM 1125 O O . VAL A 1 146 ? -9.346 -3.881 3.954 1.00 88.25 146 VAL A O 1
ATOM 1128 N N . ASN A 1 147 ? -7.833 -5.512 3.755 1.00 81.06 147 ASN A N 1
ATOM 1129 C CA . ASN A 1 147 ? -8.252 -6.122 5.008 1.00 81.06 147 ASN A CA 1
ATOM 1130 C C . ASN A 1 147 ? -7.707 -5.292 6.174 1.00 81.06 147 ASN A C 1
ATOM 1132 O O . ASN A 1 147 ? -6.505 -5.030 6.240 1.00 81.06 147 ASN A O 1
ATOM 1136 N N . ILE A 1 148 ? -8.565 -4.916 7.124 1.00 73.31 148 ILE A N 1
ATOM 1137 C CA . ILE A 1 148 ? -8.108 -4.125 8.264 1.00 73.31 148 ILE A CA 1
ATOM 1138 C C . ILE A 1 148 ? -7.038 -4.829 9.108 1.00 73.31 148 ILE A C 1
ATOM 1140 O O . ILE A 1 148 ? -6.151 -4.166 9.649 1.00 73.31 148 ILE A O 1
ATOM 1144 N N . ALA A 1 149 ? -7.087 -6.158 9.221 1.00 70.38 149 ALA A N 1
ATOM 1145 C CA . ALA A 1 149 ? -6.091 -6.905 9.985 1.00 70.38 149 ALA A CA 1
ATOM 1146 C C . ALA A 1 149 ? -4.661 -6.584 9.514 1.00 70.38 149 ALA A C 1
ATOM 1148 O O . ALA A 1 149 ? -3.713 -6.678 10.291 1.00 70.38 149 ALA A O 1
ATOM 1149 N N . ASN A 1 150 ? -4.530 -6.111 8.273 1.00 77.00 150 ASN A N 1
ATOM 1150 C CA . ASN A 1 150 ? -3.261 -5.858 7.625 1.00 77.00 150 ASN A CA 1
ATOM 1151 C C . ASN A 1 150 ? -2.834 -4.380 7.653 1.00 77.00 150 ASN A C 1
ATOM 1153 O O . ASN A 1 150 ? -1.689 -4.090 7.330 1.00 77.00 150 ASN A O 1
ATOM 1157 N N . ILE A 1 151 ? -3.702 -3.444 8.062 1.00 79.06 151 ILE A N 1
ATOM 1158 C CA . ILE A 1 151 ? -3.376 -1.998 8.092 1.00 79.06 151 ILE A CA 1
ATOM 1159 C C . ILE A 1 151 ? -2.976 -1.501 9.493 1.00 79.06 151 ILE A C 1
ATOM 1161 O O . ILE A 1 151 ? -2.573 -0.353 9.678 1.00 79.06 151 ILE A O 1
ATOM 1165 N N . GLY A 1 152 ? -3.071 -2.367 10.509 1.00 77.31 152 GLY A N 1
ATOM 1166 C CA . GLY A 1 152 ? -2.554 -2.095 11.851 1.00 77.31 152 GLY A CA 1
ATOM 1167 C C . GLY A 1 152 ? -3.201 -0.895 12.550 1.00 77.31 152 GLY A C 1
ATOM 1168 O O . GLY A 1 152 ? -2.495 -0.151 13.237 1.00 77.31 152 GLY A O 1
ATOM 1169 N N . LEU A 1 153 ? -4.516 -0.678 12.374 1.00 77.81 153 LEU A N 1
ATOM 1170 C CA . LEU A 1 153 ? -5.212 0.443 13.016 1.00 77.81 153 LEU A CA 1
ATOM 1171 C C . LEU A 1 153 ? -5.108 0.369 14.543 1.00 77.81 153 LEU A C 1
ATOM 1173 O O . LEU A 1 153 ? -5.542 -0.585 15.186 1.00 77.81 153 LEU A O 1
ATOM 1177 N N . LYS A 1 154 ? -4.606 1.450 15.134 1.00 79.06 154 LYS A N 1
ATOM 1178 C CA . LYS A 1 154 ? -4.563 1.671 16.580 1.00 79.06 154 LYS A CA 1
ATOM 1179 C C . LYS A 1 154 ? -5.603 2.717 16.954 1.00 79.06 154 LYS A C 1
ATOM 1181 O O . LYS A 1 154 ? -5.335 3.918 16.913 1.00 79.06 154 LYS A O 1
ATOM 1186 N N . ILE A 1 155 ? -6.801 2.256 17.308 1.00 79.19 155 ILE A N 1
ATOM 1187 C CA . ILE A 1 155 ? -7.893 3.129 17.747 1.00 79.19 155 ILE A CA 1
ATOM 1188 C C . ILE A 1 155 ? -7.791 3.353 19.255 1.00 79.19 155 ILE A C 1
ATOM 1190 O O . ILE A 1 155 ? -7.741 2.404 20.036 1.00 79.19 155 ILE A O 1
ATOM 1194 N N . SER A 1 156 ? -7.777 4.620 19.668 1.00 83.69 156 SER A N 1
ATOM 1195 C CA . SER A 1 156 ? -7.856 5.007 21.078 1.00 83.69 156 SER A CA 1
ATOM 1196 C C . SER A 1 156 ? -9.246 5.575 21.365 1.00 83.69 156 SER A C 1
ATOM 1198 O O . SER A 1 156 ? -9.565 6.642 20.835 1.00 83.69 156 SER A O 1
ATOM 1200 N N . PRO A 1 157 ? -10.071 4.937 22.218 1.00 84.94 157 PRO A N 1
ATOM 1201 C CA . PRO A 1 157 ? -11.417 5.427 22.523 1.00 84.94 157 PRO A CA 1
ATOM 1202 C C . PRO A 1 157 ? -11.406 6.830 23.137 1.00 84.94 157 PRO A C 1
ATOM 1204 O O . PRO A 1 157 ? -12.314 7.616 22.905 1.00 84.94 157 PRO A O 1
ATOM 1207 N N . MET A 1 158 ? -10.326 7.195 23.837 1.00 86.62 158 MET A N 1
ATOM 1208 C CA . MET A 1 158 ? -10.145 8.530 24.416 1.00 86.62 158 MET A CA 1
ATOM 1209 C C . MET A 1 158 ? -9.948 9.642 23.375 1.00 86.62 158 MET A C 1
ATOM 1211 O O . MET A 1 158 ? -10.075 10.816 23.720 1.00 86.62 158 MET A O 1
ATOM 1215 N N . LYS A 1 159 ? -9.640 9.298 22.116 1.00 87.25 159 LYS A N 1
ATOM 1216 C CA . LYS A 1 159 ? -9.601 10.249 20.993 1.00 87.25 159 LYS A CA 1
ATOM 1217 C C . LYS A 1 159 ? -10.965 10.405 20.302 1.00 87.25 159 LYS A C 1
ATOM 1219 O O . LYS A 1 159 ? -11.120 11.300 19.480 1.00 87.25 159 LYS A O 1
ATOM 1224 N N . ILE A 1 160 ? -11.956 9.574 20.638 1.00 90.25 160 ILE A N 1
ATOM 1225 C CA . ILE A 1 160 ? -13.312 9.641 20.084 1.00 90.25 160 ILE A CA 1
ATOM 1226 C C . ILE A 1 160 ? -14.158 10.514 21.010 1.00 90.25 160 ILE A C 1
ATOM 1228 O O . ILE A 1 160 ? -14.415 10.130 22.149 1.00 90.25 160 ILE A O 1
ATOM 1232 N N . ASN A 1 161 ? -14.597 11.682 20.528 1.00 93.25 161 ASN A N 1
ATOM 1233 C CA . ASN A 1 161 ? -15.246 12.702 21.363 1.00 93.25 161 ASN A CA 1
ATOM 1234 C C . ASN A 1 161 ? -16.426 12.154 22.178 1.00 93.25 161 ASN A C 1
ATOM 1236 O O . ASN A 1 161 ? -16.394 12.264 23.395 1.00 93.25 161 ASN A O 1
ATOM 1240 N N . GLN A 1 162 ? -17.378 11.451 21.551 1.00 93.44 162 GLN A N 1
ATOM 1241 C CA . GLN A 1 162 ? -18.529 10.887 22.273 1.00 93.44 162 GLN A CA 1
ATOM 1242 C C . GLN A 1 162 ? -18.104 9.964 23.429 1.00 93.44 162 GLN A C 1
ATOM 1244 O O . GLN A 1 162 ? -18.632 10.069 24.530 1.00 93.44 162 GLN A O 1
ATOM 1249 N N . ILE A 1 163 ? -17.131 9.076 23.203 1.00 93.25 163 ILE A N 1
ATOM 1250 C CA . ILE A 1 163 ? -16.658 8.140 24.233 1.00 93.25 163 ILE A CA 1
ATOM 1251 C C . ILE A 1 163 ? -15.915 8.894 25.341 1.00 93.25 163 ILE A C 1
ATOM 1253 O O . ILE A 1 163 ? -16.153 8.661 26.525 1.00 93.25 163 ILE A O 1
ATOM 1257 N N . LYS A 1 164 ? -15.031 9.821 24.960 1.00 93.88 164 LYS A N 1
ATOM 1258 C CA . LYS A 1 164 ? -14.275 10.681 25.877 1.00 93.88 164 LYS A CA 1
ATOM 1259 C C . LYS A 1 164 ? -15.205 11.478 26.791 1.00 93.88 164 LYS A C 1
ATOM 1261 O O . LYS A 1 164 ? -14.929 11.565 27.984 1.00 93.88 164 LYS A O 1
ATOM 1266 N N . ASP A 1 165 ? -16.278 12.038 26.247 1.00 95.44 165 ASP A N 1
ATOM 1267 C CA . ASP A 1 165 ? -17.196 12.899 26.988 1.00 95.44 165 ASP A CA 1
ATOM 1268 C C . ASP A 1 165 ? -18.036 12.086 27.988 1.00 95.44 165 ASP A C 1
ATOM 1270 O O . ASP A 1 165 ? -18.164 12.500 29.139 1.00 95.44 165 ASP A O 1
ATOM 1274 N N . ILE A 1 166 ? -18.491 10.878 27.615 1.00 94.31 166 ILE A N 1
ATOM 1275 C CA . ILE A 1 166 ? -19.165 9.949 28.545 1.00 94.31 166 ILE A CA 1
ATOM 1276 C C . ILE A 1 166 ? -18.216 9.524 29.677 1.00 94.31 166 ILE A C 1
ATOM 1278 O O . ILE A 1 166 ? -18.611 9.474 30.834 1.00 94.31 166 ILE A O 1
ATOM 1282 N N . ILE A 1 167 ? -16.945 9.244 29.377 1.00 91.81 167 ILE A N 1
ATOM 1283 C CA . ILE A 1 167 ? -15.967 8.874 30.414 1.00 91.81 167 ILE A CA 1
ATOM 1284 C C . ILE A 1 167 ? -15.690 10.052 31.357 1.00 91.81 167 ILE A C 1
ATOM 1286 O O . ILE A 1 167 ? -15.568 9.862 32.566 1.00 91.81 167 ILE A O 1
ATOM 1290 N N . LYS A 1 168 ? -15.567 11.270 30.818 1.00 92.56 168 LYS A N 1
ATOM 1291 C CA . LYS A 1 168 ? -15.232 12.467 31.601 1.00 92.56 168 LYS A CA 1
ATOM 1292 C C . LYS A 1 168 ? -16.384 12.998 32.450 1.00 92.56 168 LYS A C 1
ATOM 1294 O O . LYS A 1 168 ? -16.107 13.693 33.420 1.00 92.56 168 LYS A O 1
ATOM 1299 N N . SER A 1 169 ? -17.634 12.684 32.119 1.00 93.25 169 SER A N 1
ATOM 1300 C CA . SER A 1 169 ? -18.787 13.110 32.921 1.00 93.25 169 SER A CA 1
ATOM 1301 C C . SER A 1 169 ? -18.912 12.366 34.256 1.00 93.25 169 SER A C 1
ATOM 1303 O O . SER A 1 169 ? -19.678 12.793 35.113 1.00 93.25 169 SER A O 1
ATOM 1305 N N . GLY A 1 170 ? -18.159 11.275 34.455 1.00 90.19 170 GLY A N 1
ATOM 1306 C CA . GLY A 1 170 ? -18.165 10.504 35.702 1.00 90.19 170 GLY A CA 1
ATOM 1307 C C . GLY A 1 170 ? -19.383 9.592 35.871 1.00 90.19 170 GLY A C 1
ATOM 1308 O O . GLY A 1 170 ? -19.605 9.064 36.958 1.00 90.19 170 GLY A O 1
ATOM 1309 N N . VAL A 1 171 ? -20.172 9.392 34.812 1.00 94.06 171 VAL A N 1
ATOM 1310 C CA . VAL A 1 171 ? -21.327 8.489 34.838 1.00 94.06 171 VAL A CA 1
ATOM 1311 C C . VAL A 1 171 ? -20.891 7.023 34.922 1.00 94.06 171 VAL A C 1
ATOM 1313 O O . VAL A 1 171 ? -19.891 6.612 34.335 1.00 94.06 171 VAL A O 1
ATOM 1316 N N . VAL A 1 172 ? -21.676 6.216 35.635 1.00 95.81 172 VAL A N 1
ATOM 1317 C CA . VAL A 1 172 ? -21.472 4.769 35.805 1.00 95.81 172 VAL A CA 1
ATOM 1318 C C . VAL A 1 172 ? -22.636 4.042 35.142 1.00 95.81 172 VAL A C 1
ATOM 1320 O O . VAL A 1 172 ? -23.782 4.464 35.276 1.00 95.81 172 VAL A O 1
ATOM 1323 N N . GLY A 1 173 ? -22.356 2.956 34.421 1.00 95.00 173 GLY A N 1
ATOM 1324 C CA . GLY A 1 173 ? -23.379 2.182 33.719 1.00 95.00 173 GLY A CA 1
ATOM 1325 C C . GLY A 1 173 ? -22.981 1.797 32.299 1.00 95.00 173 GLY A C 1
ATOM 1326 O O . GLY A 1 173 ? -21.799 1.717 31.964 1.00 95.00 173 GLY A O 1
ATOM 1327 N N . THR A 1 174 ? -23.986 1.519 31.469 1.00 96.56 174 THR A N 1
ATOM 1328 C CA . THR A 1 174 ? -23.817 1.040 30.091 1.00 96.56 174 THR A CA 1
ATOM 1329 C C . THR A 1 174 ? -24.460 2.015 29.112 1.00 96.56 174 THR A C 1
ATOM 1331 O O . THR A 1 174 ? -25.636 2.339 29.246 1.00 96.56 174 THR A O 1
ATOM 1334 N N . PHE A 1 175 ? -23.694 2.458 28.115 1.00 96.56 175 PHE A N 1
ATOM 1335 C CA . PHE A 1 175 ? -24.079 3.520 27.190 1.00 96.56 175 PHE A CA 1
ATOM 1336 C C . PHE A 1 175 ? -23.912 3.067 25.734 1.00 96.56 175 PHE A C 1
ATOM 1338 O O . PHE A 1 175 ? -22.840 2.565 25.371 1.00 96.56 175 PHE A O 1
ATOM 1345 N N . PRO A 1 176 ? -24.928 3.243 24.872 1.00 96.56 176 PRO A N 1
ATOM 1346 C CA . PRO A 1 176 ? -24.769 3.034 23.441 1.00 96.56 176 PRO A CA 1
ATOM 1347 C C . PRO A 1 176 ? -23.889 4.137 22.835 1.00 96.56 176 PRO A C 1
ATOM 1349 O O . PRO A 1 176 ? -23.990 5.310 23.189 1.00 96.56 176 PRO A O 1
ATOM 1352 N N . VAL A 1 177 ? -23.033 3.757 21.891 1.00 95.06 177 VAL A N 1
ATOM 1353 C CA . VAL A 1 177 ? -22.142 4.657 21.152 1.00 95.06 177 VAL A CA 1
ATOM 1354 C C . VAL A 1 177 ? -22.385 4.436 19.668 1.00 95.06 177 VAL A C 1
ATOM 1356 O O . VAL A 1 177 ? -22.305 3.308 19.185 1.00 95.06 177 VAL A O 1
ATOM 1359 N N . SER A 1 178 ? -22.645 5.513 18.940 1.00 94.81 178 SER A N 1
ATOM 1360 C CA . SER A 1 178 ? -22.768 5.509 17.483 1.00 94.81 178 SER A CA 1
ATOM 1361 C C . SER A 1 178 ? -22.294 6.860 16.977 1.00 94.81 178 SER A C 1
ATOM 1363 O O . SER A 1 178 ? -23.042 7.837 17.007 1.00 94.81 178 SER A O 1
ATOM 1365 N N . THR A 1 179 ? -21.039 6.936 16.543 1.00 93.31 179 THR A N 1
ATOM 1366 C CA . THR A 1 179 ? -20.430 8.208 16.142 1.00 93.31 179 THR A CA 1
ATOM 1367 C C . THR A 1 179 ? -19.432 8.040 15.010 1.00 93.31 179 THR A C 1
ATOM 1369 O O . THR A 1 179 ? -18.897 6.952 14.779 1.00 93.31 179 THR A O 1
ATOM 1372 N N . LYS A 1 180 ? -19.191 9.142 14.300 1.00 91.38 180 LYS A N 1
ATOM 1373 C CA . LYS A 1 180 ? -18.137 9.265 13.298 1.00 91.38 180 LYS A CA 1
ATOM 1374 C C . LYS A 1 180 ? -16.945 9.991 13.910 1.00 91.38 180 LYS A C 1
ATOM 1376 O O . LYS A 1 180 ? -17.115 10.890 14.730 1.00 91.38 180 LYS A O 1
ATOM 1381 N N . PHE A 1 181 ? -15.745 9.622 13.495 1.00 87.88 181 PHE A N 1
ATOM 1382 C CA . PHE A 1 181 ? -14.522 10.297 13.899 1.00 87.88 181 PHE A CA 1
ATOM 1383 C C . PHE A 1 181 ? -13.479 10.207 12.791 1.00 87.88 181 PHE A C 1
ATOM 1385 O O . PHE A 1 181 ? -13.393 9.210 12.074 1.00 87.88 181 PHE A O 1
ATOM 1392 N N . THR A 1 182 ? -12.681 11.259 12.661 1.00 87.19 182 THR A N 1
ATOM 1393 C CA . THR A 1 182 ? -11.506 11.253 11.794 1.00 87.19 182 THR A CA 1
ATOM 1394 C C . THR A 1 182 ? -10.373 10.522 12.497 1.00 87.19 182 THR A C 1
ATOM 1396 O O . THR A 1 182 ? -10.158 10.689 13.700 1.00 87.19 182 THR A O 1
ATOM 1399 N N . HIS A 1 183 ? -9.633 9.718 11.745 1.00 85.50 183 HIS A N 1
ATOM 1400 C CA . HIS A 1 183 ? -8.490 8.979 12.247 1.00 85.50 183 HIS A CA 1
ATOM 1401 C C . HIS A 1 183 ? -7.298 9.173 11.305 1.00 85.50 183 HIS A C 1
ATOM 1403 O O . HIS A 1 183 ? -7.328 8.752 10.152 1.00 85.50 183 HIS A O 1
ATOM 1409 N N . ALA A 1 184 ? -6.234 9.799 11.802 1.00 85.12 184 ALA A N 1
ATOM 1410 C CA . ALA A 1 184 ? -4.997 9.974 11.050 1.00 85.12 184 ALA A CA 1
ATOM 1411 C C . ALA A 1 184 ? -4.165 8.686 11.117 1.00 85.12 184 ALA A C 1
ATOM 1413 O O . ALA A 1 184 ? -3.652 8.309 12.175 1.00 85.12 184 ALA A O 1
ATOM 1414 N N . THR A 1 185 ? -4.056 7.961 10.001 1.00 85.25 185 THR A N 1
ATOM 1415 C CA . THR A 1 185 ? -3.257 6.721 9.955 1.00 85.25 185 THR A CA 1
ATOM 1416 C C . THR A 1 185 ? -1.753 7.001 9.867 1.00 85.25 185 THR A C 1
ATOM 1418 O O . THR A 1 185 ? -0.953 6.237 10.413 1.00 85.25 185 THR A O 1
ATOM 1421 N N . GLY A 1 186 ? -1.371 8.134 9.266 1.00 83.56 186 GLY A N 1
ATOM 1422 C CA . GLY A 1 186 ? 0.020 8.571 9.113 1.00 83.56 186 GLY A CA 1
ATOM 1423 C C . GLY A 1 186 ? 0.737 8.923 10.419 1.00 83.56 186 GLY A C 1
ATOM 1424 O O . GLY A 1 186 ? 1.959 8.815 10.468 1.00 83.56 186 GLY A O 1
ATOM 1425 N N . ASP A 1 187 ? 0.003 9.230 11.496 1.00 82.50 187 ASP A N 1
ATOM 1426 C CA . ASP A 1 187 ? 0.571 9.547 12.820 1.00 82.50 187 ASP A CA 1
ATOM 1427 C C . ASP A 1 187 ? 1.454 8.423 13.390 1.00 82.50 187 ASP A C 1
ATOM 1429 O O . ASP A 1 187 ? 2.318 8.663 14.231 1.00 82.50 187 ASP A O 1
ATOM 1433 N N . TYR A 1 188 ? 1.203 7.171 12.994 1.00 80.62 188 TYR A N 1
ATOM 1434 C CA . TYR A 1 188 ? 1.900 6.006 13.546 1.00 80.62 188 TYR A CA 1
ATOM 1435 C C . TYR A 1 188 ? 2.197 4.899 12.531 1.00 80.62 188 TYR A C 1
ATOM 1437 O O . TYR A 1 188 ? 2.838 3.910 12.897 1.00 80.62 188 TYR A O 1
ATOM 1445 N N . ASN A 1 189 ? 1.722 5.011 11.289 1.00 87.06 189 ASN A N 1
ATOM 1446 C CA . ASN A 1 189 ? 1.947 4.011 10.252 1.00 87.06 189 ASN A CA 1
ATOM 1447 C C . ASN A 1 189 ? 2.207 4.689 8.901 1.00 87.06 189 ASN A C 1
ATOM 1449 O O . ASN A 1 189 ? 1.275 5.092 8.212 1.00 87.06 189 ASN A O 1
ATOM 1453 N N . VAL A 1 190 ? 3.482 4.773 8.505 1.00 89.44 190 VAL A N 1
ATOM 1454 C CA . VAL A 1 190 ? 3.900 5.430 7.252 1.00 89.44 190 VAL A CA 1
ATOM 1455 C C . VAL A 1 190 ? 3.347 4.740 5.998 1.00 89.44 190 VAL A C 1
ATOM 1457 O O . VAL A 1 190 ? 3.066 5.406 5.009 1.00 89.44 190 VAL A O 1
ATOM 1460 N N . ILE A 1 191 ? 3.141 3.419 6.040 1.00 91.75 191 ILE A N 1
AT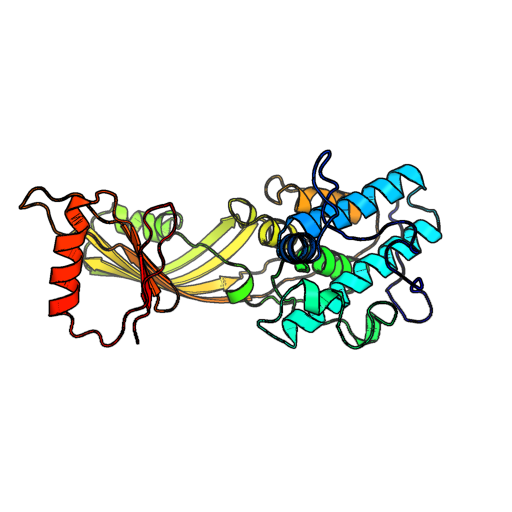OM 1461 C CA . ILE A 1 191 ? 2.599 2.655 4.909 1.00 91.75 191 ILE A CA 1
ATOM 1462 C C . ILE A 1 191 ? 1.107 2.919 4.763 1.00 91.75 191 ILE A C 1
ATOM 1464 O O . ILE A 1 191 ? 0.649 3.295 3.692 1.00 91.75 191 ILE A O 1
ATOM 1468 N N . THR A 1 192 ? 0.345 2.759 5.846 1.00 89.44 192 THR A N 1
ATOM 1469 C CA . THR A 1 192 ? -1.106 2.998 5.814 1.00 89.44 192 THR A CA 1
ATOM 1470 C C . THR A 1 192 ? -1.423 4.473 5.574 1.00 89.44 192 THR A C 1
ATOM 1472 O O . THR A 1 192 ? -2.288 4.782 4.761 1.00 89.44 192 THR A O 1
ATOM 1475 N N . GLY A 1 193 ? -0.653 5.380 6.179 1.00 88.00 193 GLY A N 1
ATOM 1476 C CA . GLY A 1 193 ? -0.740 6.821 5.944 1.00 88.00 193 GLY A CA 1
ATOM 1477 C C . GLY A 1 193 ? -0.551 7.223 4.485 1.00 88.00 193 GLY A C 1
ATOM 1478 O O . GLY A 1 193 ? -1.232 8.132 4.020 1.00 88.00 193 GLY A O 1
ATOM 1479 N N . ALA A 1 194 ? 0.309 6.526 3.738 1.00 88.94 194 ALA A N 1
ATOM 1480 C CA . ALA A 1 194 ? 0.585 6.871 2.348 1.00 88.94 194 ALA A CA 1
ATOM 1481 C C . ALA A 1 194 ? -0.645 6.714 1.438 1.00 88.94 194 ALA A C 1
ATOM 1483 O O . ALA A 1 194 ? -0.906 7.586 0.606 1.00 88.94 194 ALA A O 1
ATOM 1484 N N . TYR A 1 195 ? -1.428 5.642 1.608 1.00 87.31 195 TYR A N 1
ATOM 1485 C CA . TYR A 1 195 ? -2.581 5.375 0.741 1.00 87.31 195 TYR A CA 1
ATOM 1486 C C . TYR A 1 195 ? -3.945 5.648 1.393 1.00 87.31 195 TYR A C 1
ATOM 1488 O O . TYR A 1 195 ? -4.862 6.041 0.692 1.00 87.31 195 TYR A O 1
ATOM 1496 N N . LEU A 1 196 ? -4.099 5.551 2.714 1.00 85.12 196 LEU A N 1
ATOM 1497 C CA . LEU A 1 196 ? -5.357 5.921 3.383 1.00 85.12 196 LEU A CA 1
ATOM 1498 C C . LEU A 1 196 ? -5.343 7.356 3.923 1.00 85.12 196 LEU A C 1
ATOM 1500 O O . LEU A 1 196 ? -6.358 8.038 3.916 1.00 85.12 196 LEU A O 1
ATOM 1504 N N . GLY A 1 197 ? -4.194 7.855 4.385 1.00 83.25 197 GLY A N 1
ATOM 1505 C CA . GLY A 1 197 ? -4.103 9.197 4.963 1.00 83.25 197 GLY A CA 1
ATOM 1506 C C . GLY A 1 197 ? -5.037 9.385 6.167 1.00 83.25 197 GLY A C 1
ATOM 1507 O O . GLY A 1 197 ? -4.992 8.612 7.136 1.00 83.25 197 GLY A O 1
ATOM 1508 N N . ASN A 1 198 ? -5.856 10.436 6.116 1.00 81.81 198 ASN A N 1
ATOM 1509 C CA . ASN A 1 198 ? -6.883 10.716 7.114 1.00 81.81 198 ASN A CA 1
ATOM 1510 C C . ASN A 1 198 ? -8.197 10.067 6.693 1.00 81.81 198 ASN A C 1
ATOM 1512 O O . ASN A 1 198 ? -8.862 10.552 5.785 1.00 81.81 198 ASN A O 1
ATOM 1516 N N . ILE A 1 199 ? -8.588 9.027 7.419 1.00 80.88 199 ILE A N 1
ATOM 1517 C CA . ILE A 1 199 ? -9.809 8.274 7.142 1.00 80.88 199 ILE A CA 1
ATOM 1518 C C . ILE A 1 199 ? -10.945 8.748 8.037 1.00 80.88 199 ILE A C 1
ATOM 1520 O O . ILE A 1 199 ? -10.736 9.098 9.205 1.00 80.88 199 ILE A O 1
ATOM 1524 N N . THR A 1 200 ? -12.168 8.708 7.515 1.00 84.06 200 THR A N 1
ATOM 1525 C CA . THR A 1 200 ? -13.369 8.852 8.340 1.00 84.06 200 THR A CA 1
ATOM 1526 C C . THR A 1 200 ? -13.861 7.472 8.741 1.00 84.06 200 THR A C 1
ATOM 1528 O O . THR A 1 200 ? -14.112 6.605 7.909 1.00 84.06 200 THR A O 1
ATOM 1531 N N . LEU A 1 201 ? -14.003 7.260 10.044 1.00 85.12 201 LEU A N 1
ATOM 1532 C CA . LEU A 1 201 ? -14.460 6.006 10.621 1.00 85.12 201 LEU A CA 1
ATOM 1533 C C . LEU A 1 201 ? -15.804 6.211 11.303 1.00 85.12 201 LEU A C 1
ATOM 1535 O O . LEU A 1 201 ? -16.030 7.228 11.957 1.00 85.12 201 LEU A O 1
ATOM 1539 N N . LYS A 1 202 ? -16.687 5.219 11.200 1.00 87.31 202 LYS A N 1
ATOM 1540 C CA . LYS A 1 202 ? -17.907 5.134 12.009 1.00 87.31 202 LYS A CA 1
ATOM 1541 C C . LYS A 1 202 ? -17.762 3.997 13.006 1.00 87.31 202 LYS A C 1
ATOM 1543 O O . LYS A 1 202 ? -17.445 2.886 12.595 1.00 87.31 202 LYS A O 1
ATOM 1548 N N . THR A 1 203 ? -18.016 4.262 14.284 1.00 89.31 203 THR A N 1
ATOM 1549 C CA . THR A 1 203 ? -18.054 3.238 15.333 1.00 89.31 203 THR A CA 1
ATOM 1550 C C . THR A 1 203 ? -19.463 3.071 15.876 1.00 89.31 203 THR A C 1
ATOM 1552 O O . THR A 1 203 ? -20.149 4.063 16.113 1.00 89.31 203 THR A O 1
ATOM 1555 N N . GLU A 1 204 ? -19.876 1.827 16.091 1.00 92.25 204 GLU A N 1
ATOM 1556 C CA . GLU A 1 204 ? -21.157 1.442 16.689 1.00 92.25 204 GLU A CA 1
ATOM 1557 C C . GLU A 1 204 ? -20.897 0.384 17.760 1.00 92.25 204 GLU A C 1
ATOM 1559 O O . GLU A 1 204 ? -20.250 -0.628 17.491 1.00 92.25 204 GLU A O 1
ATOM 1564 N N . GLY A 1 205 ? -21.359 0.610 18.987 1.00 93.25 205 GLY A N 1
ATOM 1565 C CA . GLY A 1 205 ? -21.078 -0.307 20.082 1.00 93.25 205 GLY A CA 1
ATOM 1566 C C . GLY A 1 205 ? -21.584 0.160 21.437 1.00 93.25 205 GLY A C 1
ATOM 1567 O O . GLY A 1 205 ? -22.468 1.008 21.539 1.00 93.25 205 GLY A O 1
ATOM 1568 N N . THR A 1 206 ? -20.983 -0.388 22.484 1.00 94.19 206 THR A N 1
ATOM 1569 C CA . THR A 1 206 ? -21.394 -0.206 23.872 1.00 94.19 206 THR A CA 1
ATOM 1570 C C . THR A 1 206 ? -20.191 0.144 24.737 1.00 94.19 206 THR A C 1
ATOM 1572 O O . THR A 1 206 ? -19.182 -0.564 24.729 1.00 94.19 206 THR A O 1
ATOM 1575 N N . LEU A 1 207 ? -20.303 1.238 25.490 1.00 95.19 207 LEU A N 1
ATOM 1576 C CA . LEU A 1 207 ? -19.354 1.651 26.518 1.00 95.19 207 LEU A CA 1
ATOM 1577 C C . LEU A 1 207 ? -19.913 1.280 27.894 1.00 95.19 207 LEU A C 1
ATOM 1579 O O . LEU A 1 207 ? -20.989 1.737 28.265 1.00 95.19 207 LEU A O 1
ATOM 1583 N N . THR A 1 208 ? -19.170 0.493 28.661 1.00 94.69 208 THR A N 1
ATOM 1584 C CA . THR A 1 208 ? -19.491 0.155 30.051 1.00 94.69 208 THR A CA 1
ATOM 1585 C C . THR A 1 208 ? -18.480 0.825 30.968 1.00 94.69 208 THR A C 1
ATOM 1587 O O . THR A 1 208 ? -17.279 0.632 30.779 1.00 94.69 208 THR A O 1
ATOM 1590 N N . ILE A 1 209 ? -18.953 1.596 31.946 1.00 94.25 209 ILE A N 1
ATOM 1591 C CA . ILE A 1 209 ? -18.141 2.266 32.969 1.00 94.25 209 ILE A CA 1
ATOM 1592 C C . ILE A 1 209 ? -18.521 1.704 34.340 1.00 94.25 209 ILE A C 1
ATOM 1594 O O . ILE A 1 209 ? -19.691 1.719 34.720 1.00 94.25 209 ILE A O 1
ATOM 1598 N N . SER A 1 210 ? -17.524 1.218 35.073 1.00 92.62 210 SER A N 1
ATOM 1599 C CA . SER A 1 210 ? -17.644 0.693 36.433 1.00 92.62 210 SER A CA 1
ATOM 1600 C C . SER A 1 210 ? -17.485 1.802 37.476 1.00 92.62 210 SER A C 1
ATOM 1602 O O . SER A 1 210 ? -16.836 2.816 37.225 1.00 92.62 210 SER A O 1
ATOM 1604 N N . ALA A 1 211 ? -18.002 1.578 38.688 1.00 90.12 211 ALA A N 1
ATOM 1605 C CA . ALA A 1 211 ? -17.924 2.543 39.792 1.00 90.12 211 ALA A CA 1
ATOM 1606 C C . ALA A 1 211 ? -16.485 2.921 40.200 1.00 90.12 211 ALA A C 1
ATOM 1608 O O . ALA A 1 211 ? -16.251 4.026 40.676 1.00 90.12 211 ALA A O 1
ATOM 1609 N N . ASN A 1 212 ? -15.507 2.039 39.967 1.00 87.00 212 ASN A N 1
ATOM 1610 C CA . ASN A 1 212 ? -14.082 2.306 40.199 1.00 87.00 212 ASN A CA 1
ATOM 1611 C C . ASN A 1 212 ? -13.408 3.125 39.071 1.00 87.00 212 ASN A C 1
ATOM 1613 O O . ASN A 1 212 ? -12.189 3.278 39.051 1.00 87.00 212 ASN A O 1
ATOM 1617 N N . GLY A 1 213 ? -14.168 3.607 38.082 1.00 85.69 213 GLY A N 1
ATOM 1618 C CA . GLY A 1 213 ? -13.640 4.353 36.936 1.00 85.69 213 GLY A CA 1
ATOM 1619 C C . GLY A 1 213 ? -12.962 3.491 35.861 1.00 85.69 213 GLY A C 1
ATOM 1620 O O . GLY A 1 213 ? -12.380 4.035 34.911 1.00 85.69 213 GLY A O 1
ATOM 1621 N N . SER A 1 214 ? -13.023 2.157 35.976 1.00 89.81 214 SER A N 1
ATOM 1622 C CA . SER A 1 214 ? -12.704 1.246 34.869 1.00 89.81 214 SER A CA 1
ATOM 1623 C C . SER A 1 214 ? -13.745 1.364 33.771 1.00 89.81 214 SER A C 1
ATOM 1625 O O . SER A 1 214 ? -14.923 1.570 34.046 1.00 89.81 214 SER A O 1
ATOM 1627 N N . TRP A 1 215 ? -13.327 1.187 32.519 1.00 91.69 215 TRP A N 1
ATOM 1628 C CA . TRP A 1 215 ? -14.265 1.192 31.404 1.00 91.69 215 TRP A CA 1
ATOM 1629 C C . TRP A 1 215 ? -13.862 0.226 30.296 1.00 91.69 215 TRP A C 1
ATOM 1631 O O . TRP A 1 215 ? -12.688 -0.077 30.089 1.00 91.69 215 TRP A O 1
ATOM 1641 N N . THR A 1 216 ? -14.855 -0.270 29.567 1.00 91.62 216 THR A N 1
ATOM 1642 C CA . THR A 1 216 ? -14.687 -1.145 28.404 1.00 91.62 216 THR A CA 1
ATOM 1643 C C . THR A 1 216 ? -15.592 -0.669 27.281 1.00 91.62 216 THR A C 1
ATOM 1645 O O . THR A 1 216 ? -16.778 -0.449 27.492 1.00 91.62 216 THR A O 1
ATOM 1648 N N . TYR A 1 217 ? -15.032 -0.535 26.084 1.00 91.00 217 TYR A N 1
ATOM 1649 C CA . TYR A 1 217 ? -15.764 -0.260 24.859 1.00 91.00 217 TYR A CA 1
ATOM 1650 C C . TYR A 1 217 ? -15.764 -1.496 23.953 1.00 91.00 217 TYR A C 1
ATOM 1652 O O . TYR A 1 217 ? -14.705 -1.971 23.544 1.00 91.00 217 TYR A O 1
ATOM 1660 N N . ASN A 1 218 ? -16.943 -2.009 23.612 1.00 89.50 218 ASN A N 1
ATOM 1661 C CA . ASN A 1 218 ? -17.122 -3.099 22.651 1.00 89.50 218 ASN A CA 1
ATOM 1662 C C . ASN A 1 218 ? -17.854 -2.567 21.426 1.00 89.50 218 ASN A C 1
ATOM 1664 O O . ASN A 1 218 ? -18.966 -2.069 21.575 1.00 89.50 218 ASN A O 1
ATOM 1668 N N . GLY A 1 219 ? -17.277 -2.678 20.230 1.00 86.50 219 GLY A N 1
ATOM 1669 C CA . GLY A 1 219 ? -17.919 -2.120 19.046 1.00 86.50 219 GLY A CA 1
ATOM 1670 C C . GLY A 1 219 ? -17.380 -2.608 17.709 1.00 86.50 219 GLY A C 1
ATOM 1671 O O . GLY A 1 219 ? -16.440 -3.393 17.598 1.00 86.50 219 GLY A O 1
ATOM 1672 N N . VAL A 1 220 ? -18.027 -2.120 16.662 1.00 84.56 220 VAL A N 1
ATOM 1673 C CA . VAL A 1 220 ? -17.674 -2.328 15.261 1.00 84.56 220 VAL A CA 1
ATOM 1674 C C . VAL A 1 220 ? -17.255 -0.982 14.705 1.00 84.56 220 VAL A C 1
ATOM 1676 O O . VAL A 1 220 ? -17.978 -0.004 14.875 1.00 84.56 220 VAL A O 1
ATOM 1679 N N . VAL A 1 221 ? -16.116 -0.941 14.019 1.00 80.50 221 VAL A N 1
ATOM 1680 C CA . VAL A 1 221 ? -15.711 0.223 13.231 1.00 80.50 221 VAL A CA 1
ATOM 1681 C C . VAL A 1 221 ? -15.844 -0.101 11.754 1.00 80.50 221 VAL A C 1
ATOM 1683 O O . VAL A 1 221 ? -15.540 -1.203 11.308 1.00 80.50 221 VAL A O 1
ATOM 1686 N N . ARG A 1 222 ? -16.322 0.853 10.969 1.00 76.81 222 ARG A N 1
ATOM 1687 C CA . ARG A 1 222 ? -16.402 0.734 9.515 1.00 76.81 222 ARG A CA 1
ATOM 1688 C C . ARG A 1 222 ? -15.729 1.946 8.891 1.00 76.81 222 ARG A C 1
ATOM 1690 O O . ARG A 1 222 ? -15.842 3.045 9.441 1.00 76.81 222 ARG A O 1
ATOM 1697 N N . SER A 1 223 ? -15.041 1.737 7.769 1.00 74.62 223 SER A N 1
ATOM 1698 C CA . SER A 1 223 ? -14.669 2.855 6.904 1.00 74.62 223 SER A CA 1
ATOM 1699 C C . SER A 1 223 ? -15.945 3.559 6.449 1.00 74.62 223 SER A C 1
ATOM 1701 O O . SER A 1 223 ? -16.926 2.895 6.107 1.00 74.62 223 SER A O 1
ATOM 1703 N N . TYR A 1 224 ? -15.956 4.884 6.514 1.00 70.00 224 TYR A N 1
ATOM 1704 C CA . TYR A 1 224 ? -17.026 5.713 5.986 1.00 70.00 224 TYR A CA 1
ATOM 1705 C C . TYR A 1 224 ? -16.470 6.443 4.763 1.00 70.00 224 TYR A C 1
ATOM 1707 O O . TYR A 1 224 ? -15.632 7.322 4.935 1.00 70.00 224 TYR A O 1
ATOM 1715 N N . ASP A 1 225 ? -16.912 6.034 3.569 1.00 62.34 225 ASP A N 1
ATOM 1716 C CA . ASP A 1 225 ? -16.601 6.611 2.252 1.00 62.34 225 ASP A CA 1
ATOM 1717 C C . ASP A 1 225 ? 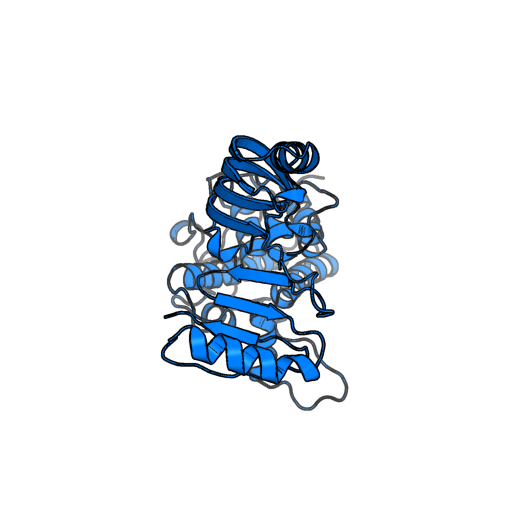-15.183 7.201 2.128 1.00 62.34 225 ASP A C 1
ATOM 1719 O O . ASP A 1 225 ? -15.015 8.410 1.967 1.00 62.34 225 ASP A O 1
ATOM 1723 N N . ASP A 1 226 ? -14.148 6.355 2.208 1.00 62.50 226 ASP A N 1
ATOM 1724 C CA . ASP A 1 226 ? -12.765 6.803 2.021 1.00 62.50 226 ASP A CA 1
ATOM 1725 C C . ASP A 1 226 ? -12.395 6.792 0.530 1.00 62.50 226 ASP A C 1
ATOM 1727 O O . ASP A 1 226 ? -12.286 5.741 -0.118 1.00 62.50 226 ASP A O 1
ATOM 1731 N N . LYS A 1 227 ? -12.262 7.994 -0.037 1.00 68.31 227 LYS A N 1
ATOM 1732 C CA . LYS A 1 227 ? -11.837 8.203 -1.420 1.00 68.31 227 LYS A CA 1
ATOM 1733 C C . LYS A 1 227 ? -10.330 8.409 -1.441 1.00 68.31 227 LYS A C 1
ATOM 1735 O O . LYS A 1 227 ? -9.808 9.336 -0.830 1.00 68.31 227 LYS A O 1
ATOM 1740 N N . TYR A 1 228 ? -9.634 7.571 -2.192 1.00 68.62 228 TYR A N 1
ATOM 1741 C CA . TYR A 1 228 ? -8.224 7.756 -2.454 1.00 68.62 228 TYR A CA 1
ATOM 1742 C C . TYR A 1 228 ? -8.026 8.723 -3.622 1.00 68.62 228 TYR A C 1
ATOM 1744 O O . TYR A 1 228 ? -8.257 8.388 -4.787 1.00 68.62 228 TYR A O 1
ATOM 1752 N N . ASP A 1 229 ? -7.624 9.944 -3.279 1.00 61.25 229 ASP A N 1
ATOM 1753 C CA . ASP A 1 229 ? -7.627 11.109 -4.163 1.00 61.25 229 ASP A CA 1
ATOM 1754 C C . ASP A 1 229 ? -6.229 11.690 -4.459 1.00 61.25 229 ASP A C 1
ATOM 1756 O O . ASP A 1 229 ? -6.122 12.729 -5.099 1.00 61.25 229 ASP A O 1
ATOM 1760 N N . PHE A 1 230 ? -5.143 11.046 -4.000 1.00 62.19 230 PHE A N 1
ATOM 1761 C CA . PHE A 1 230 ? -3.751 11.529 -4.142 1.00 62.19 230 PHE A CA 1
ATOM 1762 C C . PHE A 1 230 ? -3.528 12.991 -3.738 1.00 62.19 230 PHE A C 1
ATOM 1764 O O . PHE A 1 230 ? -2.522 13.594 -4.124 1.00 62.19 230 PHE A O 1
ATOM 1771 N N . ASN A 1 231 ? -4.423 13.568 -2.934 1.00 56.22 231 ASN A N 1
ATOM 1772 C CA . ASN A 1 231 ? -4.287 14.958 -2.555 1.00 56.22 231 ASN A CA 1
ATOM 1773 C C . ASN A 1 231 ? -2.977 15.173 -1.781 1.00 56.22 231 ASN A C 1
ATOM 1775 O O . ASN A 1 231 ? -2.547 14.344 -0.968 1.00 56.22 231 ASN A O 1
ATOM 1779 N N . ALA A 1 232 ? -2.324 16.302 -2.058 1.00 49.09 232 ALA A N 1
ATOM 1780 C CA . ALA A 1 232 ? -1.263 16.801 -1.205 1.00 49.09 232 ALA A CA 1
ATOM 1781 C C . ALA A 1 232 ? -1.903 17.131 0.148 1.00 49.09 232 ALA A C 1
ATOM 1783 O O . ALA A 1 232 ? -2.547 18.167 0.299 1.00 49.09 232 ALA A O 1
ATOM 1784 N N . SER A 1 233 ? -1.783 16.234 1.123 1.00 48.28 233 SER A N 1
ATOM 1785 C CA . SER A 1 233 ? -2.160 16.526 2.501 1.00 48.28 233 SER A CA 1
ATOM 1786 C C . SER A 1 233 ? -0.964 16.322 3.415 1.00 48.28 233 SER A C 1
ATOM 1788 O O . SER A 1 233 ? -0.148 15.416 3.236 1.00 48.28 233 SER A O 1
ATOM 1790 N N . THR A 1 234 ? -0.869 17.181 4.422 1.00 43.56 234 THR A N 1
ATOM 1791 C CA . THR A 1 234 ? 0.231 17.288 5.392 1.00 43.56 234 THR A CA 1
ATOM 1792 C C . THR A 1 234 ? 0.362 16.076 6.328 1.00 43.56 234 THR A C 1
ATOM 1794 O O . THR A 1 234 ? 1.121 16.117 7.291 1.00 43.56 234 THR A O 1
ATOM 1797 N N . HIS A 1 235 ? -0.368 14.987 6.064 1.00 50.84 235 HIS A N 1
ATOM 1798 C CA . HIS A 1 235 ? -0.533 13.853 6.975 1.00 50.84 235 HIS A CA 1
ATOM 1799 C C . HIS A 1 235 ? -0.154 12.491 6.366 1.00 50.84 235 HIS A C 1
ATOM 1801 O O . HIS A 1 235 ? -0.255 11.477 7.055 1.00 50.84 235 HIS A O 1
ATOM 1807 N N . ARG A 1 236 ? 0.286 12.426 5.097 1.00 61.53 236 ARG A N 1
ATOM 1808 C CA . ARG A 1 236 ? 0.594 11.146 4.419 1.00 61.53 236 ARG A CA 1
ATOM 1809 C C . ARG A 1 236 ? 2.037 10.637 4.614 1.00 61.53 236 ARG A C 1
ATOM 1811 O O . ARG A 1 236 ? 2.367 9.544 4.153 1.00 61.53 236 ARG A O 1
ATOM 1818 N N . GLY A 1 237 ? 2.884 11.382 5.333 1.00 73.69 237 GLY A N 1
ATOM 1819 C CA . GLY A 1 237 ? 4.294 11.040 5.568 1.00 73.69 237 GLY A CA 1
ATOM 1820 C C . GLY A 1 237 ? 5.146 11.030 4.288 1.00 73.69 237 GLY A C 1
ATOM 1821 O O . GLY A 1 237 ? 4.653 11.273 3.191 1.00 73.69 237 GLY A O 1
ATOM 1822 N N . ILE A 1 238 ? 6.436 10.708 4.418 1.00 84.06 238 ILE A N 1
ATOM 1823 C CA . ILE A 1 238 ? 7.428 10.798 3.324 1.00 84.06 238 ILE A CA 1
ATOM 1824 C C . ILE A 1 238 ? 7.082 9.963 2.076 1.00 84.06 238 ILE A C 1
ATOM 1826 O O . ILE A 1 238 ? 7.339 10.388 0.953 1.00 84.06 238 ILE A O 1
ATOM 1830 N N . ILE A 1 239 ? 6.463 8.789 2.257 1.00 86.62 239 ILE A N 1
ATOM 1831 C CA . ILE A 1 239 ? 6.005 7.939 1.145 1.00 86.62 239 ILE A CA 1
ATOM 1832 C C . ILE A 1 239 ? 4.811 8.599 0.450 1.00 86.62 239 ILE A C 1
ATOM 1834 O O . ILE A 1 239 ? 4.757 8.640 -0.774 1.00 86.62 239 ILE A O 1
ATOM 1838 N N . GLY A 1 240 ? 3.874 9.157 1.218 1.00 83.19 240 GLY A N 1
ATOM 1839 C CA . GLY A 1 240 ? 2.737 9.887 0.673 1.00 83.19 240 GLY A CA 1
ATOM 1840 C C . GLY A 1 240 ? 3.142 11.088 -0.174 1.00 83.19 240 GLY A C 1
ATOM 1841 O O . GLY A 1 240 ? 2.614 11.256 -1.265 1.00 83.19 240 GLY A O 1
ATOM 1842 N N . GLU A 1 241 ? 4.122 11.875 0.276 1.00 85.25 241 GLU A N 1
ATOM 1843 C CA . GLU A 1 241 ? 4.639 13.012 -0.498 1.00 85.25 241 GLU A CA 1
ATOM 1844 C C . GLU A 1 241 ? 5.229 12.582 -1.846 1.00 85.25 241 GLU A C 1
ATOM 1846 O O . GLU A 1 241 ? 5.017 13.245 -2.861 1.00 85.25 241 GLU A O 1
ATOM 1851 N N . SER A 1 242 ? 5.944 11.456 -1.864 1.00 89.06 242 SER A N 1
ATOM 1852 C CA . SER A 1 242 ? 6.457 10.859 -3.096 1.00 89.06 242 SER A CA 1
ATOM 1853 C C . SER A 1 242 ? 5.330 10.451 -4.050 1.00 89.06 242 SER A C 1
ATOM 1855 O O . SER A 1 242 ? 5.339 10.818 -5.227 1.00 89.06 242 SER A O 1
ATOM 1857 N N . LEU A 1 243 ? 4.301 9.774 -3.529 1.00 88.06 243 LEU A N 1
ATOM 1858 C CA . LEU A 1 243 ? 3.121 9.401 -4.308 1.00 88.06 243 LEU A CA 1
ATOM 1859 C C . LEU A 1 243 ? 2.383 10.623 -4.862 1.00 88.06 243 LEU A C 1
ATOM 1861 O O . LEU A 1 243 ? 1.953 10.591 -6.011 1.00 88.06 243 LEU A O 1
ATOM 1865 N N . THR A 1 244 ? 2.271 11.707 -4.091 1.00 86.31 244 THR A N 1
ATOM 1866 C CA . THR A 1 244 ? 1.694 12.971 -4.567 1.00 86.31 244 THR A CA 1
ATOM 1867 C C . THR A 1 244 ? 2.520 13.564 -5.710 1.00 86.31 244 THR A C 1
ATOM 1869 O O . THR A 1 244 ? 1.946 13.972 -6.720 1.00 86.31 244 THR A O 1
ATOM 1872 N N . ARG A 1 245 ? 3.859 13.585 -5.603 1.00 90.06 245 ARG A N 1
ATOM 1873 C CA . ARG A 1 245 ? 4.734 14.097 -6.675 1.00 90.06 245 ARG A CA 1
ATOM 1874 C C . ARG A 1 245 ? 4.591 13.289 -7.962 1.00 90.06 245 ARG A C 1
ATOM 1876 O O . ARG A 1 245 ? 4.449 13.882 -9.026 1.00 90.06 245 ARG A O 1
ATOM 1883 N N . LEU A 1 246 ? 4.584 11.959 -7.871 1.00 88.88 246 LEU A N 1
ATOM 1884 C CA . LEU A 1 246 ? 4.396 11.083 -9.033 1.00 88.88 246 LEU A CA 1
ATOM 1885 C C . LEU A 1 246 ? 2.976 11.198 -9.608 1.00 88.88 246 LEU A C 1
ATOM 1887 O O . LEU A 1 246 ? 2.816 11.319 -10.819 1.00 88.88 246 LEU A O 1
ATOM 1891 N N . GLY A 1 247 ? 1.947 11.220 -8.756 1.00 85.69 247 GLY A N 1
ATO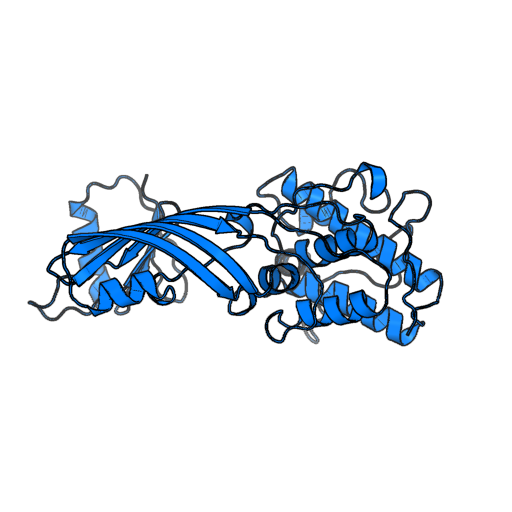M 1892 C CA . GLY A 1 247 ? 0.549 11.379 -9.169 1.00 85.69 247 GLY A CA 1
ATOM 1893 C C . GLY A 1 247 ? 0.280 12.703 -9.891 1.00 85.69 247 GLY A C 1
ATOM 1894 O O . GLY A 1 247 ? -0.519 12.741 -10.816 1.00 85.69 247 GLY A O 1
ATOM 1895 N N . ALA A 1 248 ? 1.002 13.772 -9.546 1.00 88.00 248 ALA A N 1
ATOM 1896 C CA . ALA A 1 248 ? 0.916 15.052 -10.249 1.00 88.00 248 ALA A CA 1
ATOM 1897 C C . ALA A 1 248 ? 1.559 15.037 -11.652 1.00 88.00 248 ALA A C 1
ATOM 1899 O O . ALA A 1 248 ? 1.240 15.892 -12.477 1.00 88.00 248 ALA A O 1
ATOM 1900 N N . MET A 1 249 ? 2.470 14.096 -11.930 1.00 91.38 249 MET A N 1
ATOM 1901 C CA . MET A 1 249 ? 3.154 13.980 -13.226 1.00 91.38 249 MET A CA 1
ATOM 1902 C C . MET A 1 249 ? 2.386 13.112 -14.228 1.00 91.38 249 MET A C 1
ATOM 1904 O O . MET A 1 249 ? 2.525 13.310 -15.438 1.00 91.38 249 MET A O 1
ATOM 1908 N N . PHE A 1 250 ? 1.586 12.155 -13.749 1.00 92.94 250 PHE A N 1
ATOM 1909 C CA . PHE A 1 250 ? 0.991 11.117 -14.588 1.00 92.94 250 PHE A CA 1
ATOM 1910 C C . PHE A 1 250 ? -0.533 11.115 -14.562 1.00 92.94 250 PHE A C 1
ATOM 1912 O O . PHE A 1 250 ? -1.162 11.375 -13.542 1.00 92.94 250 PHE A O 1
ATOM 1919 N N . SER A 1 251 ? -1.140 10.795 -15.700 1.00 93.19 251 SER A N 1
ATOM 1920 C CA . SER A 1 251 ? -2.591 10.707 -15.832 1.00 93.19 251 SER A CA 1
ATOM 1921 C C . SER A 1 251 ? -3.127 9.481 -15.085 1.00 93.19 251 SER A C 1
ATOM 1923 O O . SER A 1 251 ? -2.602 8.376 -15.226 1.00 93.19 251 SER A O 1
ATOM 1925 N N . GLY A 1 252 ? -4.215 9.660 -14.339 1.00 91.38 252 GLY A N 1
ATOM 1926 C CA . GLY A 1 252 ? -4.909 8.581 -13.643 1.00 91.38 252 GLY A CA 1
ATOM 1927 C C . GLY A 1 252 ? -6.296 8.998 -13.163 1.00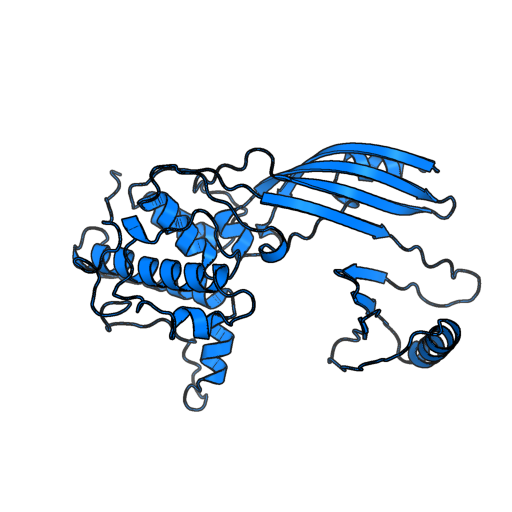 91.38 252 GLY A C 1
ATOM 1928 O O . GLY A 1 252 ? -6.758 10.108 -13.435 1.00 91.38 252 GLY A O 1
ATOM 1929 N N . LYS A 1 253 ? -6.988 8.087 -12.475 1.00 91.50 253 LYS A N 1
ATOM 1930 C CA . LYS A 1 253 ? -8.315 8.324 -11.894 1.00 91.50 253 LYS A CA 1
ATOM 1931 C C . LYS A 1 253 ? -8.335 7.946 -10.421 1.00 91.50 253 LYS A C 1
ATOM 1933 O O . LYS A 1 253 ? -7.954 6.836 -10.053 1.00 91.50 253 LYS A O 1
ATOM 1938 N N . GLU A 1 254 ? -8.835 8.862 -9.602 1.00 89.94 254 GLU A N 1
ATOM 1939 C CA . GLU A 1 254 ? -9.142 8.622 -8.191 1.00 89.94 254 GLU A CA 1
ATOM 1940 C C . GLU A 1 254 ? -10.151 7.474 -8.042 1.00 89.94 254 GLU A C 1
ATOM 1942 O O . GLU A 1 254 ? -11.004 7.266 -8.910 1.00 89.94 254 GLU A O 1
ATOM 1947 N N . TYR A 1 255 ? -10.070 6.736 -6.937 1.00 87.88 255 TYR A N 1
ATOM 1948 C CA . TYR A 1 255 ? -10.934 5.585 -6.659 1.00 87.88 255 TYR A CA 1
ATOM 1949 C C . TYR A 1 255 ? -11.159 5.424 -5.151 1.00 87.88 255 TYR A C 1
ATOM 1951 O O . TYR A 1 255 ? -10.525 6.099 -4.349 1.00 87.88 255 TYR A O 1
ATOM 1959 N N . GLN A 1 256 ? -12.082 4.555 -4.743 1.00 86.19 256 GLN A N 1
ATOM 1960 C CA . GLN A 1 256 ? -12.407 4.323 -3.328 1.00 86.19 256 GLN A CA 1
ATOM 1961 C C . GLN A 1 256 ? -11.694 3.092 -2.763 1.00 86.19 256 GLN A C 1
ATOM 1963 O O . GLN A 1 256 ? -11.472 2.117 -3.487 1.00 86.19 256 GLN A O 1
ATOM 1968 N N . ILE A 1 257 ? -11.355 3.137 -1.468 1.00 85.56 257 ILE A N 1
ATOM 1969 C CA . ILE A 1 257 ? -10.754 2.011 -0.740 1.00 85.56 257 ILE A CA 1
ATOM 1970 C C . ILE A 1 257 ? -11.626 1.637 0.464 1.00 85.56 257 ILE A C 1
ATOM 1972 O O . ILE A 1 257 ? -11.739 2.380 1.437 1.00 85.56 257 ILE A O 1
ATOM 1976 N N . CYS A 1 258 ? -12.208 0.439 0.432 1.00 81.56 258 CYS A N 1
ATOM 1977 C CA . CYS A 1 258 ? -13.128 -0.042 1.465 1.00 81.56 258 CYS A CA 1
ATOM 1978 C C . CYS A 1 258 ? -12.468 -1.009 2.468 1.00 81.56 258 CYS A C 1
ATOM 1980 O O . CYS A 1 258 ? -11.629 -1.835 2.098 1.00 81.56 258 CYS A O 1
ATOM 1982 N N . PHE A 1 259 ? -12.889 -0.949 3.743 1.00 78.00 259 PHE A N 1
ATOM 1983 C CA . PHE A 1 259 ? -12.492 -1.885 4.812 1.00 78.00 259 PHE A CA 1
ATOM 1984 C C . PHE A 1 259 ? -13.507 -1.926 5.986 1.00 78.00 259 PHE A C 1
ATOM 1986 O O . PHE A 1 259 ? -14.202 -0.944 6.262 1.00 78.00 259 PHE A O 1
ATOM 1993 N N . LEU A 1 260 ? -13.589 -3.065 6.698 1.00 66.19 260 LEU A N 1
ATOM 1994 C CA . LEU A 1 260 ? -14.534 -3.339 7.804 1.00 66.19 260 LEU A CA 1
ATOM 1995 C C . LEU A 1 260 ? -13.819 -3.890 9.054 1.00 66.19 260 LEU A C 1
ATOM 1997 O O . LEU A 1 260 ? -12.905 -4.697 8.911 1.00 66.19 260 LEU A O 1
ATOM 2001 N N . VAL A 1 261 ? -14.270 -3.526 10.268 1.00 65.56 261 VAL A N 1
ATOM 2002 C CA . VAL A 1 261 ? -13.614 -3.851 11.554 1.00 65.56 261 VAL A CA 1
ATOM 2003 C C . VAL A 1 261 ? -14.581 -4.284 12.656 1.00 65.56 261 VAL A C 1
ATOM 2005 O O . VAL A 1 261 ? -15.586 -3.625 12.894 1.00 65.56 261 VAL A O 1
ATOM 2008 N N . LYS A 1 262 ? -14.208 -5.293 13.451 1.00 61.62 262 LYS A N 1
ATOM 2009 C CA . LYS A 1 262 ? -14.793 -5.552 14.781 1.00 61.62 262 LYS A CA 1
ATOM 2010 C C . LYS A 1 262 ? -13.682 -5.524 15.838 1.00 61.62 262 LYS A C 1
ATOM 2012 O O . LYS A 1 262 ? -12.652 -6.149 15.611 1.00 61.62 262 LYS A O 1
ATOM 2017 N N . PHE A 1 263 ? -13.855 -4.822 16.963 1.00 65.81 263 PHE A N 1
ATOM 2018 C CA . PHE A 1 263 ? -12.872 -4.838 18.057 1.00 65.81 263 PHE A CA 1
ATOM 2019 C C . PHE A 1 263 ? -13.488 -4.635 19.450 1.00 65.81 263 PHE A C 1
ATOM 2021 O O . PHE A 1 263 ? -14.561 -4.059 19.624 1.00 65.81 263 PHE A O 1
ATOM 2028 N N . THR A 1 264 ? -12.729 -5.043 20.465 1.00 63.88 264 THR A N 1
ATOM 2029 C CA . THR A 1 264 ? -13.009 -4.802 21.885 1.00 63.88 264 THR A CA 1
ATOM 2030 C C . THR A 1 264 ? -11.832 -4.053 22.501 1.00 63.88 264 THR A C 1
ATOM 2032 O O . THR A 1 264 ? -10.693 -4.498 22.392 1.00 63.88 264 THR A O 1
ATOM 2035 N N . LEU A 1 265 ? -12.092 -2.927 23.167 1.00 67.81 265 LEU A N 1
ATOM 2036 C CA . LEU A 1 265 ? -11.088 -2.088 23.825 1.00 67.81 265 LEU A CA 1
ATOM 2037 C C . LEU A 1 265 ? -11.411 -1.960 25.316 1.00 67.81 265 LEU A C 1
ATOM 2039 O O . LEU A 1 265 ? -12.553 -1.714 25.691 1.00 67.81 265 LEU A O 1
ATOM 2043 N N . LYS A 1 266 ? -10.407 -2.115 26.184 1.00 67.81 266 LYS A N 1
ATOM 2044 C CA . LYS A 1 266 ? -10.587 -2.110 27.645 1.00 67.81 266 LYS A CA 1
ATOM 2045 C C . LYS A 1 266 ? -9.567 -1.191 28.313 1.00 67.81 266 LYS A C 1
ATOM 2047 O O . LYS A 1 266 ? -8.389 -1.241 27.969 1.00 67.81 266 LYS A O 1
ATOM 2052 N N . LYS A 1 267 ? -10.002 -0.405 29.300 1.00 68.00 267 LYS A N 1
ATOM 2053 C CA . LYS A 1 267 ? -9.134 0.191 30.321 1.00 68.00 267 LYS A CA 1
ATOM 2054 C C . LYS A 1 267 ? -9.283 -0.630 31.597 1.00 68.00 267 LYS A C 1
ATOM 2056 O O . LYS A 1 267 ? -10.340 -0.618 32.223 1.00 68.00 267 LYS A O 1
ATOM 2061 N N . VAL A 1 268 ? -8.209 -1.305 31.991 1.00 56.31 268 VAL A N 1
ATOM 2062 C CA . VAL A 1 268 ? -8.113 -1.948 33.304 1.00 56.31 268 VAL A CA 1
ATOM 2063 C C . VAL A 1 268 ? -7.597 -0.900 34.286 1.00 56.31 268 VAL A C 1
ATOM 2065 O O . VAL A 1 268 ? -6.464 -0.439 34.143 1.00 56.31 268 VAL A O 1
ATOM 2068 N N . VAL A 1 269 ? -8.418 -0.483 35.251 1.00 46.09 269 VAL A N 1
ATOM 2069 C CA . VAL A 1 269 ? -7.893 0.190 36.444 1.00 46.09 269 VAL A CA 1
ATOM 2070 C C . VAL A 1 269 ? -7.412 -0.922 37.365 1.00 46.09 269 VAL A C 1
ATOM 2072 O O . VAL A 1 269 ? -8.188 -1.774 37.783 1.00 46.09 269 VAL A O 1
ATOM 2075 N N . SER A 1 270 ? -6.104 -0.967 37.607 1.00 40.41 270 SER A N 1
ATOM 2076 C CA . SER A 1 270 ? -5.545 -1.796 38.668 1.00 40.41 270 SER A CA 1
ATOM 2077 C C . SER A 1 270 ? -5.980 -1.188 39.999 1.00 40.41 270 SER A C 1
ATOM 2079 O O . SER A 1 270 ? -5.358 -0.228 40.457 1.00 40.41 270 SER A O 1
ATOM 2081 N N . ASP A 1 271 ? -7.020 -1.740 40.618 1.00 31.23 271 ASP A N 1
ATOM 2082 C CA . ASP A 1 271 ? -7.370 -1.459 42.011 1.00 31.23 271 ASP A CA 1
ATOM 2083 C C . ASP A 1 271 ? -6.290 -2.064 42.920 1.00 31.23 271 ASP A C 1
ATOM 2085 O O . ASP A 1 271 ? -6.428 -3.156 43.452 1.00 31.23 271 ASP A O 1
ATOM 2089 N N . ASN A 1 272 ? -5.167 -1.362 43.062 1.00 33.81 272 ASN A N 1
ATOM 2090 C CA . ASN A 1 272 ? -4.199 -1.598 44.128 1.00 33.81 272 ASN A CA 1
ATOM 2091 C C . ASN A 1 272 ? -3.698 -0.248 44.640 1.00 33.81 272 ASN A C 1
ATOM 2093 O O . ASN A 1 272 ? -2.553 0.142 44.447 1.00 33.81 272 ASN A O 1
ATOM 2097 N N . ILE A 1 273 ? -4.589 0.479 45.313 1.00 33.94 273 ILE A N 1
ATOM 2098 C CA . ILE A 1 273 ? -4.194 1.556 46.225 1.00 33.94 273 ILE A CA 1
ATOM 2099 C C . ILE A 1 273 ? -4.814 1.260 47.593 1.00 33.94 273 ILE A C 1
ATOM 2101 O O . ILE A 1 273 ? -5.695 1.959 48.080 1.00 33.94 273 ILE A O 1
ATOM 2105 N N . ARG A 1 274 ? -4.354 0.167 48.210 1.00 32.47 274 ARG A N 1
ATOM 2106 C CA . ARG A 1 274 ? -4.300 0.038 49.679 1.00 32.47 274 ARG A CA 1
ATOM 2107 C C . ARG A 1 274 ? -3.049 -0.670 50.214 1.00 32.47 274 ARG A C 1
ATOM 2109 O O . ARG A 1 274 ? -2.899 -0.791 51.421 1.00 32.47 274 ARG A O 1
ATOM 2116 N N . ALA A 1 275 ? -2.100 -1.027 49.354 1.00 33.41 275 ALA A N 1
ATOM 2117 C CA . ALA A 1 275 ? -0.730 -1.356 49.736 1.00 33.41 275 ALA A CA 1
ATOM 2118 C C . ALA A 1 275 ? 0.186 -0.861 48.608 1.00 33.41 275 ALA A C 1
ATOM 2120 O O . ALA A 1 275 ? -0.129 -1.095 47.445 1.00 33.41 275 ALA A O 1
ATOM 2121 N N . GLY A 1 276 ? 1.241 -0.107 48.926 1.00 30.12 276 GLY A N 1
ATOM 2122 C CA . GLY A 1 276 ? 2.047 0.669 47.971 1.00 30.12 276 GLY A CA 1
ATOM 2123 C C . GLY A 1 276 ? 2.736 -0.141 46.865 1.00 30.12 276 GLY A C 1
ATOM 2124 O O . GLY A 1 276 ? 3.931 -0.405 46.947 1.00 30.12 276 GLY A O 1
ATOM 2125 N N . ILE A 1 277 ? 2.001 -0.482 45.804 1.00 33.19 277 ILE A N 1
ATOM 2126 C CA . ILE A 1 277 ? 2.492 -1.193 44.616 1.00 33.19 277 ILE A CA 1
ATOM 2127 C C . ILE A 1 277 ? 2.164 -0.344 43.371 1.00 33.19 277 ILE A C 1
ATOM 2129 O O . ILE A 1 277 ? 1.023 0.096 43.225 1.00 33.19 277 ILE A O 1
ATOM 2133 N N . PRO A 1 278 ? 3.129 -0.075 42.468 1.00 33.94 278 PRO A N 1
ATOM 2134 C CA . PRO A 1 278 ? 2.917 0.804 41.319 1.00 33.94 278 PRO A CA 1
ATOM 2135 C C . PRO A 1 278 ? 1.987 0.194 40.256 1.00 33.94 278 PRO A C 1
ATOM 2137 O O . PRO A 1 278 ? 2.011 -1.006 39.987 1.00 33.94 278 PRO A O 1
ATOM 2140 N N . ALA A 1 279 ? 1.182 1.061 39.635 1.00 35.59 279 ALA A N 1
ATOM 2141 C CA . ALA A 1 279 ? 0.172 0.735 38.633 1.00 35.59 279 ALA A CA 1
ATOM 2142 C C . ALA A 1 279 ? 0.744 0.053 37.374 1.00 35.59 279 ALA A C 1
ATOM 2144 O O . ALA A 1 279 ? 1.776 0.463 36.838 1.00 35.59 279 ALA A O 1
ATOM 2145 N N . PHE A 1 280 ? 0.014 -0.933 36.846 1.00 38.16 280 PHE A N 1
ATOM 2146 C CA . PHE A 1 280 ? 0.321 -1.595 35.577 1.00 38.16 280 PHE A CA 1
ATOM 2147 C C . PHE A 1 280 ? -0.583 -1.093 34.446 1.00 38.16 280 PHE A C 1
ATOM 2149 O O . PHE A 1 280 ? -1.791 -0.934 34.616 1.00 38.16 280 PHE A O 1
ATOM 2156 N N . LEU A 1 281 ? 0.000 -0.907 33.262 1.00 35.50 281 LEU A N 1
ATOM 2157 C CA . LEU A 1 281 ? -0.721 -0.730 32.001 1.00 35.50 281 LEU A CA 1
ATOM 2158 C C . LEU A 1 281 ? -0.774 -2.080 31.285 1.00 35.50 281 LEU A C 1
ATOM 2160 O O . LEU A 1 281 ? 0.270 -2.666 30.995 1.00 35.50 281 LEU A O 1
ATOM 2164 N N . CYS A 1 282 ? -1.982 -2.553 30.987 1.00 37.47 282 CYS A N 1
ATOM 2165 C CA . CYS A 1 282 ? -2.200 -3.815 30.292 1.00 37.47 282 CYS A CA 1
ATOM 2166 C C . CYS A 1 282 ? -3.038 -3.590 29.029 1.00 37.47 282 CYS A C 1
ATOM 2168 O O . CYS A 1 282 ? -4.025 -2.854 29.065 1.00 37.47 282 CYS A O 1
ATOM 2170 N N . SER A 1 283 ? -2.647 -4.212 27.915 1.00 34.88 283 SER A N 1
ATOM 2171 C CA . SER A 1 283 ? -3.413 -4.192 26.662 1.00 34.88 283 SER A CA 1
ATOM 2172 C C . SER A 1 283 ? -3.604 -5.621 26.160 1.00 34.88 283 SER A C 1
ATOM 2174 O O . SER A 1 283 ? -2.643 -6.393 26.165 1.00 34.88 283 SER A O 1
ATOM 2176 N N . LEU A 1 284 ? -4.820 -5.952 25.715 1.00 33.50 284 LEU A N 1
ATOM 2177 C CA . LEU A 1 284 ? -5.138 -7.232 25.080 1.00 33.50 284 LEU A CA 1
ATOM 2178 C C . LEU A 1 284 ? -5.243 -7.033 23.565 1.00 33.50 284 LEU A C 1
ATOM 2180 O O . LEU A 1 284 ? -5.997 -6.169 23.117 1.00 33.50 284 LEU A O 1
ATOM 2184 N N . TYR A 1 285 ? -4.519 -7.832 22.788 1.00 35.41 285 TYR A N 1
ATOM 2185 C CA . TYR A 1 285 ? -4.584 -7.828 21.324 1.00 35.41 285 TYR A CA 1
ATOM 2186 C C . TYR A 1 285 ? -4.613 -9.280 20.837 1.00 35.41 285 TYR A C 1
ATOM 2188 O O . TYR A 1 285 ? -3.706 -10.029 21.174 1.00 35.41 285 TYR A O 1
ATOM 2196 N N . ASN A 1 286 ? -5.643 -9.696 20.086 1.00 31.03 286 ASN A N 1
ATOM 2197 C CA . ASN A 1 286 ? -5.779 -11.064 19.545 1.00 31.03 286 ASN A CA 1
ATOM 2198 C C . ASN A 1 286 ? -5.413 -12.186 20.543 1.00 31.03 286 ASN A C 1
ATOM 2200 O O . ASN A 1 286 ? -4.521 -12.985 20.281 1.00 31.03 286 ASN A O 1
ATOM 2204 N N . SER A 1 287 ? -6.071 -12.225 21.706 1.00 36.19 287 SER A N 1
ATOM 2205 C CA . SER A 1 287 ? -5.836 -13.236 22.761 1.00 36.19 287 SER A CA 1
ATOM 2206 C C . SER A 1 287 ? -4.434 -13.234 23.396 1.00 36.19 287 SER A C 1
ATOM 2208 O O . SER A 1 287 ? -4.121 -14.103 24.207 1.00 36.19 287 SER A O 1
ATOM 2210 N N . VAL A 1 288 ? -3.613 -12.224 23.096 1.00 34.06 288 VAL A N 1
ATOM 2211 C CA . VAL A 1 288 ? -2.307 -11.996 23.718 1.00 34.06 288 VAL A CA 1
ATOM 2212 C C . VAL A 1 288 ? -2.435 -10.910 24.783 1.00 34.06 288 VAL A C 1
ATOM 2214 O O . VAL A 1 288 ? -2.832 -9.774 24.498 1.00 34.06 288 VAL A O 1
ATOM 2217 N N . LEU A 1 289 ? -2.091 -11.263 26.023 1.00 40.91 289 LEU A N 1
ATOM 2218 C CA . LEU A 1 289 ? -1.992 -10.336 27.149 1.00 40.91 289 LEU A CA 1
ATOM 2219 C C . LEU A 1 289 ? -0.561 -9.795 27.204 1.00 40.91 289 LEU A C 1
ATOM 2221 O O . LEU A 1 289 ? 0.390 -10.556 27.380 1.00 40.91 289 LEU A O 1
ATOM 2225 N N . VAL A 1 290 ? -0.401 -8.478 27.058 1.00 41.16 290 VAL A N 1
ATOM 2226 C CA . VAL A 1 290 ? 0.907 -7.816 27.171 1.00 41.16 290 VAL A CA 1
ATOM 2227 C C . VAL A 1 290 ? 0.956 -7.022 28.470 1.00 41.16 290 VAL A C 1
ATOM 2229 O O . VAL A 1 290 ? 0.250 -6.019 28.612 1.00 41.16 290 VAL A O 1
ATOM 2232 N N . ILE A 1 291 ? 1.814 -7.454 29.400 1.00 44.81 291 ILE A N 1
ATOM 2233 C CA . ILE A 1 291 ? 2.049 -6.777 30.683 1.00 44.81 291 ILE A CA 1
ATOM 2234 C C . ILE A 1 291 ? 3.409 -6.075 30.624 1.00 44.81 291 ILE A C 1
ATOM 2236 O O . ILE A 1 291 ? 4.445 -6.713 30.416 1.00 44.81 291 ILE A O 1
ATOM 2240 N N . ARG A 1 292 ? 3.421 -4.752 30.830 1.00 41.31 292 ARG A N 1
ATOM 2241 C CA . ARG A 1 292 ? 4.659 -3.992 31.056 1.00 41.31 292 ARG A CA 1
ATOM 2242 C C . ARG A 1 292 ? 4.949 -3.902 32.547 1.00 41.31 292 ARG A C 1
ATOM 2244 O O . ARG A 1 292 ? 4.173 -3.302 33.285 1.00 41.31 292 ARG A O 1
ATOM 2251 N N . ILE A 1 293 ? 6.086 -4.452 32.964 1.00 43.88 293 ILE A N 1
ATOM 2252 C CA . ILE A 1 293 ? 6.568 -4.405 34.348 1.00 43.88 293 ILE A CA 1
ATOM 2253 C C . ILE A 1 293 ? 7.750 -3.433 34.414 1.00 43.88 293 ILE A C 1
ATOM 2255 O O . ILE A 1 293 ? 8.740 -3.620 33.711 1.00 43.88 293 ILE A O 1
ATOM 2259 N N . PHE A 1 294 ? 7.651 -2.396 35.248 1.00 39.81 294 PHE A N 1
ATOM 2260 C CA . PHE A 1 294 ? 8.669 -1.339 35.359 1.00 39.81 294 PHE A CA 1
ATOM 2261 C C . PHE A 1 294 ? 9.712 -1.579 36.465 1.00 39.81 294 PHE A C 1
ATOM 2263 O O . PHE A 1 294 ? 10.622 -0.771 36.617 1.00 39.81 294 PHE A O 1
ATOM 2270 N N . ASN A 1 295 ? 9.607 -2.666 37.240 1.00 40.34 295 ASN A N 1
ATOM 2271 C CA . ASN A 1 295 ? 10.512 -2.940 38.358 1.00 40.34 295 ASN A CA 1
ATOM 2272 C C . ASN A 1 295 ? 10.763 -4.453 38.531 1.00 40.34 295 ASN A C 1
ATOM 2274 O O . ASN A 1 295 ? 9.821 -5.239 38.510 1.00 40.34 295 ASN A O 1
ATOM 2278 N N . ILE A 1 296 ? 12.022 -4.870 38.705 1.00 41.62 296 ILE A N 1
ATOM 2279 C CA . ILE A 1 296 ? 12.432 -6.283 38.845 1.00 41.62 296 ILE A CA 1
ATOM 2280 C C . ILE A 1 296 ? 11.851 -6.933 40.112 1.00 41.62 296 ILE A C 1
ATOM 2282 O O . ILE A 1 296 ? 11.518 -8.117 40.094 1.00 41.62 296 ILE A O 1
ATOM 2286 N N . SER A 1 297 ? 11.612 -6.155 41.172 1.00 41.88 297 SER A N 1
ATOM 2287 C CA . SER A 1 297 ? 11.011 -6.635 42.427 1.00 41.88 297 SER A CA 1
ATOM 2288 C C . SER A 1 297 ? 9.551 -7.103 42.284 1.00 41.88 297 SER A C 1
ATOM 2290 O O . SER A 1 297 ? 9.013 -7.714 43.200 1.00 41.88 297 SER A O 1
ATOM 2292 N N . LEU A 1 298 ? 8.902 -6.831 41.142 1.00 46.84 298 LEU A N 1
ATOM 2293 C CA . LEU A 1 298 ? 7.530 -7.252 40.816 1.00 46.84 298 LEU A CA 1
ATOM 2294 C C . LEU A 1 298 ? 7.457 -8.645 40.157 1.00 46.84 298 LEU A C 1
ATOM 2296 O O . LEU A 1 298 ? 6.359 -9.178 39.990 1.00 46.84 298 LEU A O 1
ATOM 2300 N N . LEU A 1 299 ? 8.589 -9.254 39.780 1.00 43.69 299 LEU A N 1
ATOM 2301 C CA . LEU A 1 299 ? 8.612 -10.541 39.070 1.00 43.69 299 LEU A CA 1
ATOM 2302 C C . LEU A 1 299 ? 8.116 -11.710 39.943 1.00 43.69 299 LEU A C 1
ATOM 2304 O O . LEU A 1 299 ? 7.466 -12.632 39.447 1.00 43.69 299 LEU A O 1
ATOM 2308 N N . THR A 1 300 ? 8.370 -11.642 41.250 1.00 45.09 300 THR A N 1
ATOM 2309 C CA . THR A 1 300 ? 7.923 -12.629 42.246 1.00 45.09 300 THR A CA 1
ATOM 2310 C C . THR A 1 300 ? 6.412 -12.568 42.484 1.00 45.09 300 THR A C 1
ATOM 2312 O O . THR A 1 300 ? 5.772 -13.611 42.601 1.00 45.09 300 THR A O 1
ATOM 2315 N N . MET A 1 301 ? 5.808 -11.373 42.456 1.00 44.44 301 MET A N 1
ATOM 2316 C CA . MET A 1 301 ? 4.347 -11.214 42.527 1.00 44.44 301 MET A CA 1
ATOM 2317 C C . MET A 1 301 ? 3.639 -11.749 41.281 1.00 44.44 301 MET A C 1
ATOM 2319 O O . MET A 1 301 ? 2.585 -12.371 41.393 1.00 44.44 301 MET A O 1
ATOM 2323 N N . VAL A 1 302 ? 4.219 -11.554 40.095 1.00 49.34 302 VAL A N 1
ATOM 2324 C CA . VAL A 1 302 ? 3.642 -12.082 38.849 1.00 49.34 302 VAL A CA 1
ATOM 2325 C C . VAL A 1 302 ? 3.673 -13.611 38.824 1.00 49.34 302 VAL A C 1
ATOM 2327 O O . VAL A 1 302 ? 2.690 -14.218 38.409 1.00 49.34 302 VAL A O 1
ATOM 2330 N N . HIS A 1 303 ? 4.721 -14.240 39.366 1.00 45.50 303 HIS A N 1
ATOM 2331 C CA . HIS A 1 303 ? 4.753 -15.694 39.570 1.00 45.50 303 HIS A CA 1
ATOM 2332 C C . HIS A 1 303 ? 3.618 -16.194 40.481 1.00 45.50 303 HIS A C 1
ATOM 2334 O O . HIS A 1 303 ? 2.996 -17.211 40.178 1.00 45.50 303 HIS A O 1
ATOM 2340 N N . ALA A 1 304 ? 3.305 -15.468 41.559 1.00 45.09 304 ALA A N 1
ATOM 2341 C CA . ALA A 1 304 ? 2.237 -15.842 42.488 1.00 45.09 304 ALA A CA 1
ATOM 2342 C C . ALA A 1 304 ? 0.830 -15.713 41.869 1.00 45.09 304 ALA A C 1
ATOM 2344 O O . ALA A 1 304 ? -0.017 -16.581 42.071 1.00 45.09 304 ALA A O 1
ATOM 2345 N N . ILE A 1 305 ? 0.593 -14.670 41.066 1.00 48.59 305 ILE A N 1
ATOM 2346 C CA . ILE A 1 305 ? -0.681 -14.460 40.352 1.00 48.59 305 ILE A CA 1
ATOM 2347 C C . ILE A 1 305 ? -0.873 -15.513 39.248 1.00 48.59 305 ILE A C 1
ATOM 2349 O O . ILE A 1 305 ? -1.975 -16.019 39.052 1.00 48.59 305 ILE A O 1
ATOM 2353 N N . ILE A 1 306 ? 0.205 -15.893 38.556 1.00 47.25 306 ILE A N 1
ATOM 2354 C CA . ILE A 1 306 ? 0.185 -16.943 37.529 1.00 47.25 306 ILE A CA 1
ATOM 2355 C C . ILE A 1 306 ? -0.200 -18.306 38.126 1.00 47.25 306 ILE A C 1
ATOM 2357 O O . ILE A 1 306 ? -0.967 -19.050 37.513 1.00 47.25 306 ILE A O 1
ATOM 2361 N N . HIS A 1 307 ? 0.268 -18.611 39.340 1.00 41.03 307 HIS A N 1
ATOM 2362 C CA . HIS A 1 307 ? -0.037 -19.874 40.012 1.00 41.03 307 HIS A CA 1
ATOM 2363 C C . HIS A 1 307 ? -1.505 -20.000 40.460 1.00 41.03 307 HIS A C 1
ATOM 2365 O O . HIS A 1 307 ? -2.006 -21.121 40.532 1.00 41.03 307 HIS A O 1
ATOM 2371 N N . SER A 1 308 ? -2.214 -18.892 40.726 1.00 42.19 308 SER A N 1
ATOM 2372 C CA . SER A 1 308 ? -3.633 -18.946 41.127 1.00 42.19 308 SER A CA 1
ATOM 2373 C C . SER A 1 308 ? -4.613 -19.025 39.949 1.00 42.19 308 SER A C 1
ATOM 2375 O O . SER A 1 308 ? -5.764 -19.405 40.146 1.00 42.19 308 SER A O 1
ATOM 2377 N N . LEU A 1 309 ? -4.168 -18.721 38.722 1.00 41.75 309 LEU A N 1
ATOM 2378 C CA . LEU A 1 309 ? -5.030 -18.645 37.534 1.00 41.75 309 LEU A CA 1
ATOM 2379 C C . LEU A 1 309 ? -5.171 -19.962 36.746 1.00 41.75 309 LEU A C 1
ATOM 2381 O O . LEU A 1 309 ? -5.894 -19.993 35.753 1.00 41.75 309 LEU A O 1
ATOM 2385 N N . THR A 1 310 ? -4.540 -21.068 37.164 1.00 40.19 310 THR A N 1
ATOM 2386 C CA . THR A 1 310 ? -4.654 -22.400 36.510 1.00 40.19 310 THR A CA 1
ATOM 2387 C C . THR A 1 310 ? -4.453 -22.399 34.980 1.00 40.19 310 THR A C 1
ATOM 2389 O O . THR A 1 310 ? -5.021 -23.224 34.266 1.00 40.19 310 THR A O 1
ATOM 2392 N N . LEU A 1 311 ? -3.633 -21.487 34.452 1.00 39.88 311 LEU A N 1
ATOM 2393 C CA . LEU A 1 311 ? -3.323 -21.411 33.021 1.00 39.88 311 LEU A CA 1
ATOM 2394 C C . LEU A 1 311 ? -2.286 -22.484 32.653 1.00 39.88 311 LEU A C 1
ATOM 2396 O O . LEU A 1 311 ? -1.206 -22.554 33.242 1.00 39.88 311 LEU A O 1
ATOM 2400 N N . ARG A 1 312 ? -2.629 -23.352 31.694 1.00 36.75 312 ARG A N 1
ATOM 2401 C CA . ARG A 1 312 ? -1.783 -24.466 31.243 1.00 36.75 312 ARG A CA 1
ATOM 2402 C C . ARG A 1 312 ? -0.950 -24.024 30.031 1.00 36.75 312 ARG A C 1
ATOM 2404 O O . ARG A 1 312 ? -1.496 -23.849 28.952 1.00 36.75 312 ARG A O 1
ATOM 2411 N N . ALA A 1 313 ? 0.366 -23.941 30.238 1.00 35.69 313 ALA A N 1
ATOM 2412 C CA . ALA A 1 313 ? 1.459 -23.681 29.282 1.00 35.69 313 ALA A CA 1
ATOM 2413 C C . ALA A 1 313 ? 1.915 -22.214 29.109 1.00 35.69 313 ALA A C 1
ATOM 2415 O O . ALA A 1 313 ? 1.139 -21.317 28.794 1.00 35.69 313 ALA A O 1
ATOM 2416 N N . PHE A 1 314 ? 3.232 -22.004 29.270 1.00 40.22 314 PHE A N 1
ATOM 2417 C CA . PHE A 1 314 ? 3.931 -20.720 29.146 1.00 40.22 314 PHE A CA 1
ATOM 2418 C C . PHE A 1 314 ? 5.129 -20.844 28.194 1.00 40.22 314 PHE A C 1
ATOM 2420 O O . PHE A 1 314 ? 5.856 -21.835 28.235 1.00 40.22 314 PHE A O 1
ATOM 2427 N N . SER A 1 315 ? 5.379 -19.811 27.385 1.00 32.03 315 SER A N 1
ATOM 2428 C CA . SER A 1 315 ? 6.639 -19.620 26.655 1.00 32.03 315 SER A CA 1
ATOM 2429 C C . SER A 1 315 ? 7.209 -18.251 27.021 1.00 32.03 315 SER A C 1
ATOM 2431 O O . SER A 1 315 ? 6.525 -17.239 26.885 1.00 32.03 315 SER A O 1
ATOM 2433 N N . PHE A 1 316 ? 8.444 -18.221 27.525 1.00 32.12 316 PHE A N 1
ATOM 2434 C CA . PHE A 1 316 ? 9.133 -16.991 27.912 1.00 32.12 316 PHE A CA 1
ATOM 2435 C C . PHE A 1 316 ? 10.048 -16.520 26.781 1.00 32.12 316 PHE A C 1
ATOM 2437 O O . PHE A 1 316 ? 10.906 -17.271 26.321 1.00 32.12 316 PHE A O 1
ATOM 2444 N N . LYS A 1 317 ? 9.923 -15.250 26.379 1.00 32.81 317 LYS A N 1
ATOM 2445 C CA . LYS A 1 317 ? 10.893 -14.592 25.497 1.00 32.81 317 LYS A CA 1
ATOM 2446 C C . LYS A 1 317 ? 11.334 -13.274 26.127 1.00 32.81 317 LYS A C 1
ATOM 2448 O O . LYS A 1 317 ? 10.525 -12.370 26.302 1.00 32.81 317 LYS A O 1
ATOM 2453 N N . TRP A 1 318 ? 12.607 -13.198 26.506 1.00 29.31 318 TRP A N 1
ATOM 2454 C CA . TRP A 1 318 ? 13.229 -11.987 27.039 1.00 29.31 318 TRP A CA 1
ATOM 2455 C C . TRP A 1 318 ? 13.602 -11.046 25.890 1.00 29.31 318 TRP A C 1
ATOM 2457 O O . TRP A 1 318 ? 14.309 -11.452 24.970 1.00 29.31 318 TRP A O 1
ATOM 2467 N N . ASP A 1 319 ? 13.170 -9.788 25.964 1.00 32.94 319 ASP A N 1
ATOM 2468 C CA . ASP A 1 319 ? 13.669 -8.706 25.112 1.00 32.94 319 ASP A CA 1
ATOM 2469 C C . ASP A 1 319 ? 14.136 -7.539 25.998 1.00 32.94 319 ASP A C 1
ATOM 2471 O O . ASP A 1 319 ? 13.619 -7.333 27.096 1.00 32.94 319 ASP A O 1
ATOM 2475 N N . LYS A 1 320 ? 15.137 -6.775 25.546 1.00 31.45 320 LYS A N 1
ATOM 2476 C CA . LYS A 1 320 ? 15.892 -5.761 26.321 1.00 31.45 320 LYS A CA 1
ATOM 2477 C C . LYS A 1 320 ? 15.063 -4.541 26.761 1.00 31.45 320 LYS A C 1
ATOM 2479 O O . LYS A 1 320 ? 15.593 -3.585 27.321 1.00 31.45 320 LYS A O 1
ATOM 2484 N N . LYS A 1 321 ? 13.755 -4.566 26.523 1.00 35.41 321 LYS A N 1
ATOM 2485 C CA . LYS A 1 321 ? 12.751 -3.674 27.103 1.00 35.41 321 LYS A CA 1
ATOM 2486 C C . LYS A 1 321 ? 11.750 -4.592 27.797 1.00 35.41 321 LYS A C 1
ATOM 2488 O O . LYS A 1 321 ? 11.227 -5.479 27.143 1.00 35.41 321 LYS A O 1
ATOM 2493 N N . CYS A 1 322 ? 11.513 -4.415 29.095 1.00 31.98 322 CYS A N 1
ATOM 2494 C CA . CYS A 1 322 ? 10.701 -5.312 29.926 1.00 31.98 322 CYS A CA 1
ATOM 2495 C C . CYS A 1 322 ? 9.268 -5.512 29.381 1.00 31.98 322 CYS A C 1
ATOM 2497 O O . CYS A 1 322 ? 8.335 -4.803 29.766 1.00 31.98 322 CYS A O 1
ATOM 2499 N N . PHE A 1 323 ? 9.089 -6.477 28.482 1.00 33.44 323 PHE A N 1
ATOM 2500 C CA . PHE A 1 323 ? 7.808 -6.891 27.925 1.00 33.44 323 PHE A CA 1
ATOM 2501 C C . PHE A 1 323 ? 7.605 -8.368 28.231 1.00 33.44 323 PHE A C 1
ATOM 2503 O O . PHE A 1 323 ? 8.438 -9.196 27.873 1.00 33.44 323 PHE A O 1
ATOM 2510 N N . PHE A 1 324 ? 6.477 -8.694 28.856 1.00 38.59 324 PHE A N 1
ATOM 2511 C CA . PHE A 1 324 ? 6.018 -10.071 28.970 1.00 38.59 324 PHE A CA 1
ATOM 2512 C C . PHE A 1 324 ? 4.857 -10.268 27.999 1.00 38.59 324 PHE A C 1
ATOM 2514 O O . PHE A 1 324 ? 3.879 -9.517 28.027 1.00 38.59 324 PHE A O 1
ATOM 2521 N N . ILE A 1 325 ? 5.006 -11.249 27.112 1.00 35.81 325 ILE A N 1
ATOM 2522 C CA . ILE A 1 325 ? 3.992 -11.665 26.145 1.00 35.81 325 ILE A CA 1
ATOM 2523 C C . ILE A 1 325 ? 3.409 -12.974 26.666 1.00 35.81 325 ILE A C 1
ATOM 2525 O O . ILE A 1 325 ? 4.135 -13.960 26.775 1.00 35.81 325 ILE A O 1
ATOM 2529 N N . PHE A 1 326 ? 2.118 -12.986 26.990 1.00 40.00 326 PHE A N 1
ATOM 2530 C CA . PHE A 1 326 ? 1.414 -14.196 27.407 1.00 40.00 326 PHE A CA 1
ATOM 2531 C C . PHE A 1 326 ? 0.416 -14.607 26.322 1.00 40.00 326 PHE A C 1
ATOM 2533 O O . PHE A 1 326 ? -0.448 -13.811 25.946 1.00 40.00 326 PHE A O 1
ATOM 2540 N N . ASN A 1 327 ? 0.525 -15.847 25.843 1.00 30.70 327 ASN A N 1
ATOM 2541 C CA . ASN A 1 327 ? -0.521 -16.491 25.050 1.00 30.70 327 ASN A CA 1
ATOM 2542 C C . ASN A 1 327 ? -1.517 -17.146 26.006 1.00 30.70 327 ASN A C 1
ATOM 2544 O O . ASN A 1 327 ? -1.110 -17.914 26.875 1.00 30.70 327 ASN A O 1
ATOM 2548 N N . ILE A 1 328 ? -2.802 -16.839 25.849 1.00 32.72 328 ILE A N 1
ATOM 2549 C CA . ILE A 1 328 ? -3.879 -17.541 26.548 1.00 32.72 328 ILE A CA 1
ATOM 2550 C C . ILE A 1 328 ? -4.416 -18.594 25.570 1.00 32.72 328 ILE A C 1
ATOM 2552 O O . ILE A 1 328 ? -4.963 -18.223 24.530 1.00 32.72 328 ILE A O 1
ATOM 2556 N N . CYS A 1 329 ? -4.203 -19.875 25.885 1.00 30.56 329 CYS A N 1
ATOM 2557 C CA . CYS A 1 329 ? -4.927 -20.994 25.275 1.00 30.56 329 CYS A CA 1
ATOM 2558 C C . CYS A 1 329 ? -6.242 -21.216 26.021 1.00 30.56 329 CYS A C 1
ATOM 2560 O O . CYS A 1 329 ? -6.213 -21.174 27.273 1.00 30.56 329 CYS A O 1
#

Organism: Escherichia coli (NCBI:txid562)

pLDDT: mean 80.17, std 22.5, range [29.31, 98.81]

Secondary structure (DSSP, 8-state):
-PPBPPPPP-TTTS-SSGGGGS----PPP-TTPPS--HHHHHHHHTSTHHHHHHHHHHHHHHHHH-TT-HHHHHHHHHHHHHHHHHHHHHHHSTT--HHHHHHS-SS-GGG--HHHH--SEE--STTHHHHHHHHHHHSTT--EEE-GGGTT----GGGSHHHHHHHHTT--EEEEEEEEEEEESTTT-HHHHHHT-EEEEEEEEEEEE-TTS-EEEEEEEEE---EE-----TTSHHHHHHHHHHHHHB----EEEE-EEEEEEEE-----TTTT-PPPPEEEETTEEEEE---GGGHHHHHHHHHHTT---------SS-EEEEE--

Sequence (329 aa):
METLTVHAPSPSTNLPSYGNGAFSLSAPHVPGADPLLVQVVYSFFQSPNMCLQALTQLEDYIKKHGVSNPLTLQIISTNIGYFCNADRNLVLHPGISVYDAYHFAKPAPSRYDYRSMNMKQMSGNVTTPIVALAHYLWGNGAERSVNIANIGLKISPMKINQIKDIIKSGVVGTFPVSTKFTHATGDYNVITGAYLGNITLKTEGTLTISANGSWTYNGVVRSYDDKYDFNASTHRGIIGESLTRLGAMFSGKEYQICFLVKFTLKKVVSDNIRAGIPAFLCSLYNSVLVIRIFNISLLTMVHAIIHSLTLRAFSFKWDKKCFFIFNIC

Radius of gyration: 23.79 Å; chains: 1; bounding box: 58×46×74 Å

InterPro domains:
  IPR028056 Colicin M [PF14859] (3-259)

Foldseek 3Di:
DDAAAQDAQALVLAAPDQVVVPDDQFDDDDPPDDPDDPVRRLVCLQDLVSLLVLLVVLVVCCVVPNPPPSVSSNNLNLSLLLLQQLQLCCVVDPPDGSVCSNCVGPPDSSRRGCVPRGDLEGALGSSRLSSLLSCFNPVQQDHHEYEPVSVPDDDDLCQVVVSVVVLVVLDAAKDWDWDKDWDASLVPGLRSLQFQGIFIKIWTFMWGAHNVSWIKTWIKIWTDWRKRDLDPDPRNPPSNVSSNVNPVRHHGHIYTYTYIGGDMWTDDFPPPPPDDDDDWDWGDDPQKIKTQDPDPVCPVVVVVVVVVPPQPDDDDDDDPHRIGIGHGD